Protein AF-A0A061N4H6-F1 (afdb_monomer_lite)

Radius of gyration: 23.15 Å; chains: 1; bounding box: 58×47×75 Å

pLDDT: mean 89.15, std 10.95, range [43.66, 98.38]

Sequence (278 aa):
MPIVLVSLIALGLMHLKYWRAIVAPIVVTLVTYIVITGPVFSALDVNPAQSIESLSIPHQQIGYILNDENGTLTDQQAAELDYYMPVDAWKEAYHPFLSDHIKFHPELDRDRLADDIPGYIGTWAGIVGNNFGLAVEGYLYQTSIVWQIHEPNRAYTAAFASQVMDNPHGLEMSPLSERVHHGLMDYLTFTDEQLLELIWRPALFILLILLATSAGVIKNGVRFLLISTPVILNWG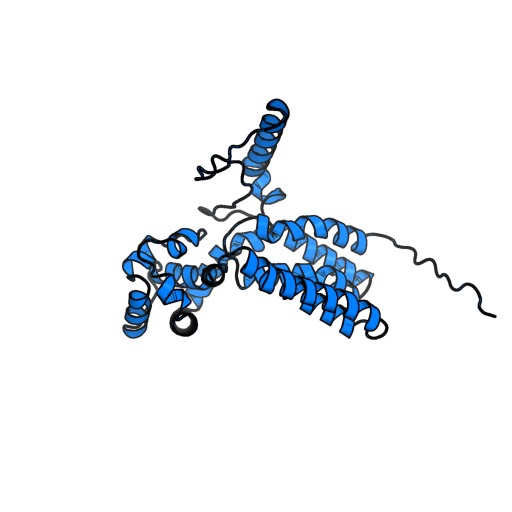TMLAAIPAQDFRYMLPNVFILFVIALLAFGKFKLENKHEDLH

Foldseek 3Di:
DVLLVVLLVVVCVVCVVCVVVSVVVVVVVVVVCCCCVPPVCVVVVPDDDQPCLQCLLLLQLLLQLLQDPPRDDDPVLQVLVVVQAHSVLSPVQHDLFFSCSVSVPPRGPSVVCSVPVVSSVVSSVVSCVVVVVSSVVSLCSHLCLQAPLDDDPRHDAAQDDLFDPDDPVPDGDDDPDPVVSVVVVVVSVCCVVPVCSPRRRNNVLVVLLVVLLVLQCVVVNPCLVSLCSSLVVLSVSCSNGVSGNYSVSNVVSNVSSVVSNCNSPPDDDPPPPPPDPD

Secondary structure (DSSP, 8-state):
-HHHHHHHHHHHHHTGGGHHHHHHHHHHHHHHHHHIIIIIHHHTTPPPPPGGGGGHHHHHHHHHHHHSTT----HHHHHHHHTTS-HHHHHHT--TT-THHHHT-TT--HHHHHHTHHHHHHHHHHHHHHTHHHHHHHHHHHHGGGT-SSPPTT---B---------TT------S-HHHHHHHHHHHHHHHHHHIIIII-HHHHHHHHHHHHHHHHHHH-GGGHHHHHHHHHHHHHHHHH--SSBGGGTHHHHHHHHHHHHHHH-------------

Structure (mmCIF, N/CA/C/O backbone):
data_AF-A0A061N4H6-F1
#
_entry.id   AF-A0A061N4H6-F1
#
loop_
_atom_site.group_PDB
_atom_site.id
_atom_site.type_symbol
_atom_site.label_atom_id
_atom_site.label_alt_id
_atom_site.label_comp_id
_atom_site.label_asym_id
_atom_site.label_entity_id
_atom_site.label_seq_id
_atom_site.pdbx_PDB_ins_code
_atom_site.Cartn_x
_atom_site.Cartn_y
_atom_site.Cartn_z
_atom_site.occupancy
_atom_site.B_iso_or_equiv
_atom_site.auth_seq_id
_atom_site.auth_comp_id
_atom_site.auth_asym_id
_atom_site.auth_atom_id
_atom_site.pdbx_PDB_model_num
ATOM 1 N N . MET A 1 1 ? -4.799 -14.217 4.963 1.00 58.66 1 MET A N 1
ATOM 2 C CA . MET A 1 1 ? -4.339 -15.390 5.750 1.00 58.66 1 MET A CA 1
ATOM 3 C C . MET A 1 1 ? -3.157 -15.085 6.676 1.00 58.66 1 MET A C 1
ATOM 5 O O . MET A 1 1 ? -3.309 -15.344 7.866 1.00 58.66 1 MET A O 1
ATOM 9 N N . PRO A 1 2 ? -2.032 -14.494 6.220 1.00 71.75 2 PRO A N 1
ATOM 10 C CA . PRO A 1 2 ? -0.839 -14.324 7.065 1.00 71.75 2 PRO A CA 1
ATOM 11 C C . PRO A 1 2 ? -1.090 -13.513 8.346 1.00 71.75 2 PRO A C 1
ATOM 13 O O . PRO A 1 2 ? -0.703 -13.934 9.431 1.00 71.75 2 PRO A O 1
ATOM 16 N N . ILE A 1 3 ? -1.832 -12.406 8.244 1.00 78.56 3 ILE A N 1
ATOM 17 C CA . ILE A 1 3 ? -2.122 -11.502 9.371 1.00 78.56 3 ILE A CA 1
ATOM 18 C C . ILE A 1 3 ? -2.874 -12.216 10.501 1.00 78.56 3 ILE A C 1
ATOM 20 O O . ILE A 1 3 ? -2.524 -12.060 11.669 1.00 78.56 3 ILE A O 1
ATOM 24 N N . VAL A 1 4 ? -3.891 -13.014 10.163 1.00 75.38 4 VAL A N 1
ATOM 25 C CA . VAL A 1 4 ? -4.705 -13.753 11.141 1.00 75.38 4 VAL A CA 1
ATOM 26 C C . VAL A 1 4 ? -3.850 -14.791 11.862 1.00 75.38 4 VAL A C 1
ATOM 28 O O . VAL A 1 4 ? -3.899 -14.873 13.084 1.00 75.38 4 VAL A O 1
ATOM 31 N N . LEU A 1 5 ? -3.008 -15.527 11.132 1.00 76.19 5 LEU A N 1
ATOM 32 C CA . LEU A 1 5 ? -2.111 -16.520 11.724 1.00 76.19 5 LEU A CA 1
ATOM 33 C C . LEU A 1 5 ? -1.083 -15.881 12.656 1.00 76.19 5 LEU A C 1
ATOM 35 O O . LEU A 1 5 ? -0.959 -16.316 13.796 1.00 76.19 5 LEU A O 1
ATOM 39 N N . VAL A 1 6 ? -0.398 -14.820 12.218 1.00 80.75 6 VAL A N 1
ATOM 40 C CA . VAL A 1 6 ? 0.587 -14.111 13.052 1.00 80.75 6 VAL A CA 1
ATOM 41 C C . VAL A 1 6 ? -0.082 -13.513 14.290 1.00 80.75 6 VAL A C 1
ATOM 43 O O . VAL A 1 6 ? 0.449 -13.633 15.392 1.00 80.75 6 VAL A O 1
ATOM 46 N N . SER A 1 7 ? -1.279 -12.941 14.139 1.00 79.12 7 SER A N 1
ATOM 47 C CA . SER A 1 7 ? -2.040 -12.376 15.259 1.00 79.12 7 SER A CA 1
ATOM 48 C C . SER A 1 7 ? -2.455 -13.454 16.267 1.00 79.12 7 SER A C 1
ATOM 50 O O . SER A 1 7 ? -2.320 -13.259 17.474 1.00 79.12 7 SER A O 1
ATOM 52 N N . LEU A 1 8 ? -2.908 -14.619 15.795 1.00 76.75 8 LEU A N 1
ATOM 53 C CA . LEU A 1 8 ? -3.276 -15.750 16.652 1.00 76.75 8 LEU A CA 1
ATOM 54 C C . LEU A 1 8 ? -2.051 -16.398 17.319 1.00 76.75 8 LEU A C 1
ATOM 56 O O . LEU A 1 8 ? -2.136 -16.798 18.479 1.00 76.75 8 LEU A O 1
ATOM 60 N N . ILE A 1 9 ? -0.899 -16.441 16.643 1.00 78.69 9 ILE A N 1
ATOM 61 C CA . ILE A 1 9 ? 0.376 -16.872 17.235 1.00 78.69 9 ILE A CA 1
ATOM 62 C C . ILE A 1 9 ? 0.811 -15.895 18.332 1.00 78.69 9 ILE A C 1
ATOM 64 O O . ILE A 1 9 ? 1.132 -16.334 19.434 1.00 78.69 9 ILE A O 1
ATOM 68 N N . ALA A 1 10 ? 0.768 -14.584 18.079 1.00 79.31 10 ALA A N 1
ATOM 69 C CA . ALA A 1 10 ? 1.096 -13.565 19.077 1.00 79.31 10 ALA A CA 1
ATOM 70 C C . ALA A 1 10 ? 0.191 -13.677 20.317 1.00 79.31 10 ALA A C 1
ATOM 72 O O . ALA A 1 10 ? 0.682 -13.680 21.449 1.00 79.31 10 ALA A O 1
ATOM 73 N N . LEU A 1 11 ? -1.119 -13.869 20.110 1.00 79.31 11 LEU A N 1
ATOM 74 C CA . LEU A 1 11 ? -2.073 -14.160 21.183 1.00 79.31 11 LEU A CA 1
ATOM 75 C C . LEU A 1 11 ? -1.701 -15.443 21.940 1.00 79.31 11 LEU A C 1
ATOM 77 O O . LEU A 1 11 ? -1.683 -15.439 23.169 1.00 79.31 11 LEU A O 1
ATOM 81 N N . GLY A 1 12 ? -1.359 -16.521 21.231 1.00 74.69 12 GLY A N 1
ATOM 82 C CA . GLY A 1 12 ? -0.946 -17.795 21.821 1.00 74.69 12 GLY A CA 1
ATOM 83 C C . GLY A 1 12 ? 0.307 -17.680 22.689 1.00 74.69 12 GLY A C 1
ATOM 84 O O . GLY A 1 12 ? 0.311 -18.173 23.815 1.00 74.69 12 GLY A O 1
ATOM 85 N N . LEU A 1 13 ? 1.336 -16.977 22.208 1.00 78.00 13 LEU A N 1
ATOM 86 C CA . LEU A 1 13 ? 2.591 -16.751 22.932 1.00 78.00 13 LEU A CA 1
ATOM 87 C C . LEU A 1 13 ? 2.388 -15.896 24.191 1.00 78.00 13 LEU A C 1
ATOM 89 O O . LEU A 1 13 ? 2.965 -16.190 25.236 1.00 78.00 13 LEU A O 1
ATOM 93 N N . MET A 1 14 ? 1.547 -14.860 24.124 1.00 75.56 14 MET A N 1
ATOM 94 C CA . MET A 1 14 ? 1.287 -13.978 25.269 1.00 75.56 14 MET A CA 1
ATOM 95 C C . MET A 1 14 ? 0.280 -14.563 26.270 1.00 75.56 14 MET A C 1
ATOM 97 O O . MET A 1 14 ? 0.273 -14.176 27.442 1.00 75.56 14 MET A O 1
ATOM 101 N N . HIS A 1 15 ? -0.546 -15.517 25.833 1.00 77.31 15 HIS A N 1
ATOM 102 C CA . HIS A 1 15 ? -1.598 -16.147 26.623 1.00 77.31 15 HIS A CA 1
ATOM 103 C C . HIS A 1 15 ? -1.571 -17.680 26.518 1.00 77.31 15 HIS A C 1
ATOM 105 O O . HIS A 1 15 ? -2.604 -18.318 26.308 1.00 77.31 15 HIS A O 1
ATOM 111 N N . LEU A 1 16 ? -0.402 -18.284 26.770 1.00 71.50 16 LEU A N 1
ATOM 112 C CA . LEU A 1 16 ? -0.180 -19.739 26.705 1.00 71.50 16 LEU A CA 1
ATOM 113 C C . LEU A 1 16 ? -1.197 -20.560 27.512 1.00 71.50 16 LEU A C 1
ATOM 115 O O . LEU A 1 16 ? -1.490 -21.691 27.152 1.00 71.50 16 LEU A O 1
ATOM 119 N N . LYS A 1 17 ? -1.805 -19.994 28.564 1.00 77.44 17 LYS A N 1
ATOM 120 C CA . LYS A 1 17 ? -2.881 -20.638 29.340 1.00 77.44 17 LYS A CA 1
ATOM 121 C C . LYS A 1 17 ? -4.130 -20.966 28.501 1.00 77.44 17 LYS A C 1
ATOM 123 O O . LYS A 1 17 ? -4.817 -21.939 28.798 1.00 77.44 17 LYS A O 1
ATOM 128 N N . TYR A 1 18 ? -4.419 -20.187 27.460 1.00 76.00 18 TYR A N 1
ATOM 129 C CA . TYR A 1 18 ? -5.613 -20.319 26.618 1.00 76.00 18 TYR A CA 1
ATOM 130 C C . TYR A 1 18 ? -5.318 -20.956 25.253 1.00 76.00 18 TYR A C 1
ATOM 132 O O . TYR A 1 18 ? -6.154 -20.895 24.355 1.00 76.00 18 TYR A O 1
ATOM 140 N N . TRP A 1 19 ? -4.161 -21.609 25.087 1.00 73.44 19 TRP A N 1
ATOM 141 C CA . TRP A 1 19 ? -3.716 -22.157 23.799 1.00 73.44 19 TRP A CA 1
ATOM 142 C C . TRP A 1 19 ? -4.758 -23.062 23.122 1.00 73.44 19 TRP A C 1
ATOM 144 O O . TRP A 1 19 ? -4.956 -22.965 21.917 1.00 73.44 19 TRP A O 1
ATOM 154 N N . ARG A 1 20 ? -5.506 -23.875 23.883 1.00 71.75 20 ARG A N 1
ATOM 155 C CA . ARG A 1 20 ? -6.571 -24.740 23.336 1.00 71.75 20 ARG A CA 1
ATOM 156 C C . ARG A 1 20 ? -7.727 -23.946 22.721 1.00 71.75 20 ARG A C 1
ATOM 158 O O . ARG A 1 20 ? -8.259 -24.348 21.692 1.00 71.75 20 ARG A O 1
ATOM 165 N N . ALA A 1 21 ? -8.085 -22.815 23.329 1.00 77.25 21 ALA A N 1
ATOM 166 C CA . ALA A 1 21 ? -9.127 -21.921 22.826 1.00 77.25 21 ALA A CA 1
ATOM 167 C C . ALA A 1 21 ? -8.661 -21.095 21.613 1.00 77.25 21 ALA A C 1
ATOM 169 O O . ALA A 1 21 ? -9.493 -20.635 20.841 1.00 77.25 21 ALA A O 1
ATOM 170 N N . ILE A 1 22 ? -7.345 -20.936 21.427 1.00 77.19 22 ILE A N 1
ATOM 171 C CA . ILE A 1 22 ? -6.736 -20.216 20.296 1.00 77.19 22 ILE A CA 1
ATOM 172 C C . ILE A 1 22 ? -6.488 -21.158 19.108 1.00 77.19 22 ILE A C 1
ATOM 174 O O . ILE A 1 22 ? -6.671 -20.768 17.959 1.00 77.19 22 ILE A O 1
ATOM 178 N N . VAL A 1 23 ? -6.122 -22.418 19.358 1.00 80.88 23 VAL A N 1
ATOM 179 C CA . VAL A 1 23 ? -5.861 -23.402 18.295 1.00 80.88 23 VAL A CA 1
ATOM 180 C C . VAL A 1 23 ? -7.120 -23.714 17.491 1.00 80.88 23 VAL A C 1
ATOM 182 O O . VAL A 1 23 ? -7.042 -23.792 16.270 1.00 80.88 23 VAL A O 1
ATOM 185 N N . ALA A 1 24 ? -8.282 -23.845 18.135 1.00 83.62 24 ALA A N 1
ATOM 186 C CA . ALA A 1 24 ? -9.532 -24.131 17.432 1.00 83.62 24 ALA A CA 1
ATOM 187 C C . ALA A 1 24 ? -9.859 -23.108 16.317 1.00 83.62 24 ALA A C 1
ATOM 189 O O . ALA A 1 24 ? -10.009 -23.535 15.173 1.00 83.62 24 ALA A O 1
ATOM 190 N N . PRO A 1 25 ? -9.904 -21.781 16.564 1.00 82.12 25 PRO A N 1
ATOM 191 C CA . PRO A 1 25 ? -10.150 -20.807 15.502 1.00 82.12 25 PRO A CA 1
ATOM 192 C C . PRO A 1 25 ? -9.026 -20.748 14.457 1.00 82.12 25 PRO A C 1
ATOM 194 O O . PRO A 1 25 ? -9.332 -20.536 13.284 1.00 82.12 25 PRO A O 1
ATOM 197 N N . ILE A 1 26 ? -7.755 -20.991 14.826 1.00 81.50 26 ILE A N 1
ATOM 198 C CA . ILE A 1 26 ? -6.661 -21.135 13.843 1.00 81.50 26 ILE A CA 1
ATOM 199 C C . ILE A 1 26 ? -6.982 -22.280 12.880 1.00 81.50 26 ILE A C 1
ATOM 201 O O . ILE A 1 26 ? -6.992 -22.083 11.668 1.00 81.50 26 ILE A O 1
ATOM 205 N N . VAL A 1 27 ? -7.257 -23.470 13.422 1.00 85.88 27 VAL A N 1
ATOM 206 C CA . VAL A 1 27 ? -7.516 -24.678 12.632 1.00 85.88 27 VAL A CA 1
ATOM 207 C C . VAL A 1 27 ? -8.752 -24.490 11.766 1.00 85.88 27 VAL A C 1
ATOM 209 O O . VAL A 1 27 ? -8.690 -24.772 10.576 1.00 85.88 27 VAL A O 1
ATOM 212 N N . VAL A 1 28 ? -9.844 -23.954 12.317 1.00 88.12 28 VAL A N 1
ATOM 213 C CA . VAL A 1 28 ? -11.064 -23.680 11.546 1.00 88.12 28 VAL A CA 1
ATOM 214 C C . VAL A 1 28 ? -10.771 -22.721 10.393 1.00 88.12 28 VAL A C 1
ATOM 216 O O . VAL A 1 28 ? -11.170 -23.002 9.266 1.00 88.12 28 VAL A O 1
ATOM 219 N N . THR A 1 29 ? -10.024 -21.641 10.634 1.00 85.00 29 THR A N 1
ATOM 220 C CA . THR A 1 29 ? -9.659 -20.671 9.587 1.00 85.00 29 THR A CA 1
ATOM 221 C C . THR A 1 29 ? -8.797 -21.315 8.500 1.00 85.00 29 THR A C 1
ATOM 223 O O . THR A 1 29 ? -9.075 -21.141 7.317 1.00 85.00 29 THR A O 1
ATOM 226 N N . LEU A 1 30 ? -7.782 -22.093 8.889 1.00 88.19 30 LEU A N 1
ATOM 227 C CA . LEU A 1 30 ? -6.894 -22.798 7.962 1.00 88.19 30 LEU A CA 1
ATOM 228 C C . LEU A 1 30 ? -7.643 -23.835 7.123 1.00 88.19 30 LEU A C 1
ATOM 230 O O . LEU A 1 30 ? -7.487 -23.860 5.907 1.00 88.19 30 LEU A O 1
ATOM 234 N N . VAL A 1 31 ? -8.464 -24.671 7.760 1.00 92.25 31 VAL A N 1
ATOM 235 C CA . VAL A 1 31 ? -9.260 -25.696 7.073 1.00 92.25 31 VAL A CA 1
ATOM 236 C C . VAL A 1 31 ? -10.247 -25.035 6.121 1.00 92.25 31 VAL A C 1
ATOM 238 O O . VAL A 1 31 ? -10.330 -25.439 4.969 1.00 92.25 31 VAL A O 1
ATOM 241 N N . THR A 1 32 ? -10.940 -23.985 6.566 1.00 91.75 32 THR A N 1
ATOM 242 C CA . THR A 1 32 ? -11.872 -23.226 5.720 1.00 91.75 32 THR A CA 1
ATOM 243 C C . THR A 1 32 ? -11.155 -22.647 4.509 1.00 91.75 32 THR A C 1
ATOM 245 O O . THR A 1 32 ? -11.634 -22.804 3.392 1.00 91.75 32 THR A O 1
ATOM 248 N N . TYR A 1 33 ? -9.980 -22.044 4.706 1.00 89.25 33 TYR A N 1
ATOM 249 C CA . TYR A 1 33 ? -9.162 -21.545 3.608 1.00 89.25 33 TYR A CA 1
ATOM 250 C C . TYR A 1 33 ? -8.798 -22.662 2.627 1.00 89.25 33 TYR A C 1
ATOM 252 O O . TYR A 1 33 ? -9.127 -22.544 1.456 1.00 89.25 33 TYR A O 1
ATOM 260 N N . ILE A 1 34 ? -8.206 -23.765 3.099 1.00 91.19 34 ILE A N 1
ATOM 261 C CA . ILE A 1 34 ? -7.765 -24.878 2.241 1.00 91.19 34 ILE A CA 1
ATOM 262 C C . ILE A 1 34 ? -8.94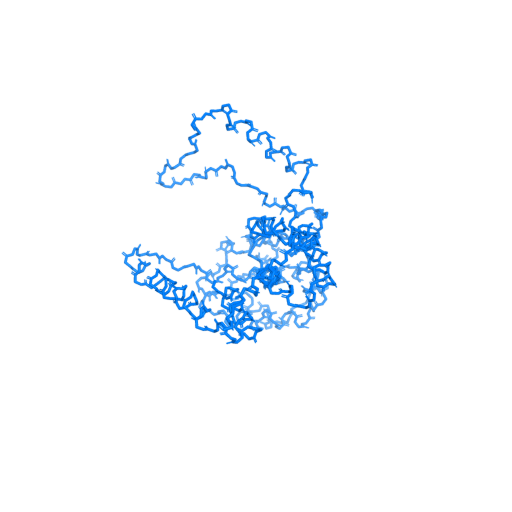1 -25.490 1.473 1.00 91.19 34 ILE A C 1
ATOM 264 O O . ILE A 1 34 ? -8.806 -25.788 0.290 1.00 91.19 34 ILE A O 1
ATOM 268 N N . VAL A 1 35 ? -10.094 -25.669 2.123 1.00 95.06 35 VAL A N 1
ATOM 269 C CA . VAL A 1 35 ? -11.300 -26.223 1.493 1.00 95.06 35 VAL A CA 1
ATOM 270 C C . VAL A 1 35 ? -11.865 -25.262 0.447 1.00 95.06 35 VAL A C 1
ATOM 272 O O . VAL A 1 35 ? -12.223 -25.694 -0.645 1.00 95.06 35 VAL A O 1
ATOM 275 N N . ILE A 1 36 ? -11.927 -23.962 0.741 1.00 92.06 36 ILE A N 1
ATOM 276 C CA . ILE A 1 36 ? -12.444 -22.977 -0.215 1.00 92.06 36 ILE A CA 1
ATOM 277 C C . ILE A 1 36 ? -11.482 -22.823 -1.399 1.00 92.06 36 ILE A C 1
ATOM 279 O O . ILE A 1 36 ? -11.891 -22.983 -2.544 1.00 92.06 36 ILE A O 1
ATOM 283 N N . THR A 1 37 ? -10.199 -22.557 -1.148 1.00 87.12 37 THR A N 1
ATOM 284 C CA . THR A 1 37 ? -9.234 -22.272 -2.221 1.00 87.12 37 THR A CA 1
ATOM 285 C C . THR A 1 37 ? -8.770 -23.511 -2.976 1.00 87.12 37 THR A C 1
ATOM 287 O O . THR A 1 37 ? -8.218 -23.379 -4.060 1.00 87.12 37 THR A O 1
ATOM 290 N N . GLY A 1 38 ? -8.937 -24.702 -2.399 1.00 89.06 38 GLY A N 1
ATOM 291 C CA . GLY A 1 38 ? -8.656 -25.972 -3.057 1.00 89.06 38 GLY A CA 1
ATOM 292 C C . GLY A 1 38 ? -9.905 -26.511 -3.756 1.00 89.06 38 GLY A C 1
ATOM 293 O O . GLY A 1 38 ? -10.248 -26.041 -4.838 1.00 89.06 38 GLY A O 1
ATOM 294 N N . PRO A 1 39 ? -10.611 -27.488 -3.158 1.00 93.81 39 PRO A N 1
ATOM 295 C CA . PRO A 1 39 ? -11.661 -28.228 -3.845 1.00 93.81 39 PRO A CA 1
ATOM 296 C C . PRO A 1 39 ? -12.820 -27.358 -4.335 1.00 93.81 39 PRO A C 1
ATOM 298 O O . PRO A 1 39 ? -13.337 -27.632 -5.412 1.00 93.81 39 PRO A O 1
ATOM 301 N N . VAL A 1 40 ? -13.236 -26.322 -3.595 1.00 94.50 40 VAL A N 1
ATOM 302 C CA . VAL A 1 40 ? -14.361 -25.475 -4.033 1.00 94.50 40 VAL A CA 1
ATOM 303 C C . VAL A 1 40 ? -13.976 -24.643 -5.255 1.00 94.50 40 VAL A C 1
ATOM 305 O O . VAL A 1 40 ? -14.709 -24.650 -6.237 1.00 94.50 40 VAL A O 1
ATOM 308 N N . PHE A 1 41 ? -12.828 -23.964 -5.235 1.00 92.75 41 PHE A N 1
ATOM 309 C CA . PHE A 1 41 ? -12.361 -23.177 -6.381 1.00 92.75 41 PHE A CA 1
ATOM 310 C C . PHE A 1 41 ? -12.052 -24.050 -7.599 1.00 92.75 41 PHE A C 1
ATOM 312 O O . PHE A 1 41 ? -12.437 -23.682 -8.704 1.00 92.75 41 PHE A O 1
ATOM 319 N N . SER A 1 42 ? -11.446 -25.226 -7.404 1.00 90.69 42 SER A N 1
ATOM 320 C CA . SER A 1 42 ? -11.235 -26.187 -8.493 1.00 90.69 42 SER A CA 1
ATOM 321 C C . SER A 1 42 ? -12.548 -26.710 -9.076 1.00 90.69 42 SER A C 1
ATOM 323 O O . SER A 1 42 ? -12.643 -26.876 -10.282 1.00 90.69 42 SER A O 1
ATOM 325 N N . ALA A 1 43 ? -13.573 -26.951 -8.253 1.00 94.12 43 ALA A N 1
ATOM 326 C CA . ALA A 1 43 ? -14.884 -27.388 -8.739 1.00 94.12 43 ALA A CA 1
ATOM 327 C C . ALA A 1 43 ? -15.655 -26.292 -9.497 1.00 94.12 43 ALA A C 1
ATOM 329 O O . ALA A 1 43 ? -16.612 -26.602 -10.202 1.00 94.12 43 ALA A O 1
ATOM 330 N N . LEU A 1 44 ? -15.270 -25.026 -9.319 1.00 93.75 44 LEU A N 1
ATOM 331 C CA . LEU A 1 44 ? -15.874 -23.858 -9.960 1.00 93.75 4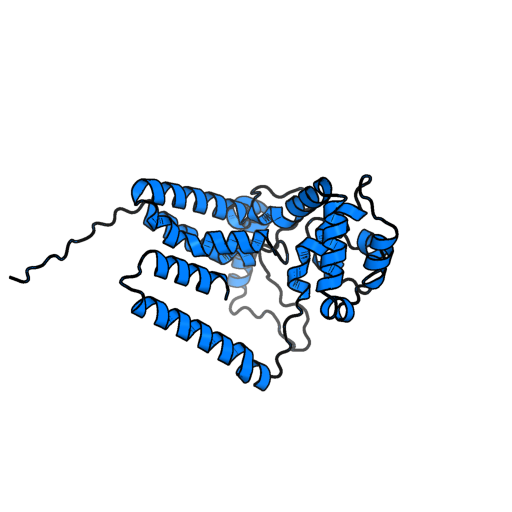4 LEU A CA 1
ATOM 332 C C . LEU A 1 44 ? -15.004 -23.280 -11.089 1.00 93.75 44 LEU A C 1
ATOM 334 O O . LEU A 1 44 ? -15.319 -22.198 -11.578 1.00 93.75 44 LEU A O 1
ATOM 338 N N . ASP A 1 45 ? -13.915 -23.961 -11.466 1.00 89.31 45 ASP A N 1
ATOM 339 C CA . ASP A 1 45 ? -12.945 -23.506 -12.473 1.00 89.31 45 ASP A CA 1
ATOM 340 C C . ASP A 1 45 ? -12.469 -22.056 -12.243 1.00 89.31 45 ASP A C 1
ATOM 342 O O . ASP A 1 45 ? -12.323 -21.251 -13.165 1.00 89.31 45 ASP A O 1
ATOM 346 N N . VAL A 1 46 ? -12.238 -21.695 -10.975 1.00 83.62 46 VAL A N 1
ATOM 347 C CA . VAL A 1 46 ? -11.765 -20.355 -10.608 1.00 83.62 46 VAL A CA 1
ATOM 348 C C . VAL A 1 46 ? -10.297 -20.215 -10.995 1.00 83.62 46 VAL A C 1
ATOM 350 O O . VAL A 1 46 ? -9.430 -20.901 -10.452 1.00 83.62 46 VAL A O 1
ATOM 353 N N . ASN A 1 47 ? -10.009 -19.272 -11.891 1.00 73.94 47 ASN A N 1
ATOM 354 C CA . ASN A 1 47 ? -8.636 -18.939 -12.250 1.00 73.94 47 ASN A CA 1
ATOM 355 C C . ASN A 1 47 ? -7.900 -18.330 -11.043 1.00 73.94 47 ASN A C 1
ATOM 357 O O . ASN A 1 47 ? -8.433 -17.415 -10.403 1.00 73.94 47 ASN A O 1
ATOM 361 N N . PRO A 1 48 ? -6.682 -18.798 -10.718 1.00 65.94 48 PRO A N 1
ATOM 362 C CA . PRO A 1 48 ? -5.888 -18.187 -9.666 1.00 65.94 48 PRO A CA 1
ATOM 363 C C . PRO A 1 48 ? -5.591 -16.726 -10.017 1.00 65.94 48 PRO A C 1
ATOM 365 O O . PRO A 1 48 ? -5.333 -16.386 -11.172 1.00 65.94 48 PRO A O 1
ATOM 368 N N . ALA A 1 49 ? -5.621 -15.855 -9.007 1.00 62.56 49 ALA A N 1
ATOM 369 C CA . ALA A 1 49 ? -5.181 -14.476 -9.177 1.00 62.56 49 ALA A CA 1
ATOM 370 C C . ALA A 1 49 ? -3.719 -14.466 -9.648 1.00 62.56 49 ALA A C 1
ATOM 372 O O . ALA A 1 49 ? -2.884 -15.173 -9.078 1.00 62.56 49 ALA A O 1
ATOM 373 N N . GLN A 1 50 ? -3.407 -13.673 -10.676 1.00 61.72 50 GLN A N 1
ATOM 374 C CA . GLN A 1 50 ? -2.034 -13.545 -11.159 1.00 61.72 50 GLN A CA 1
ATOM 375 C C . GLN A 1 50 ? -1.162 -12.944 -10.046 1.00 61.72 50 GLN A C 1
ATOM 377 O O . GLN A 1 50 ? -1.438 -11.852 -9.545 1.00 61.72 50 GLN A O 1
ATOM 382 N N . SER A 1 51 ? -0.085 -13.644 -9.673 1.00 65.69 51 SER A N 1
ATOM 383 C CA . SER A 1 51 ? 0.889 -13.230 -8.644 1.00 65.69 51 SER A CA 1
ATOM 384 C C . SER A 1 51 ? 1.510 -11.846 -8.896 1.00 65.69 51 SER A C 1
ATOM 386 O O . SER A 1 51 ? 2.058 -11.230 -7.980 1.00 65.69 51 SER A O 1
ATOM 388 N N . ILE A 1 52 ? 1.369 -11.337 -10.122 1.00 70.19 52 ILE A N 1
ATOM 389 C CA . ILE A 1 52 ? 1.824 -10.031 -10.609 1.00 70.19 52 ILE A CA 1
ATOM 390 C C . ILE A 1 52 ? 1.218 -8.871 -9.804 1.00 70.19 52 ILE A C 1
ATOM 392 O O . ILE A 1 52 ? 1.867 -7.842 -9.636 1.00 70.19 52 ILE A O 1
ATOM 396 N N . GLU A 1 53 ? 0.028 -9.042 -9.217 1.00 76.19 53 GLU A N 1
ATOM 397 C CA . GLU A 1 53 ? -0.593 -8.030 -8.345 1.00 76.19 53 GLU A CA 1
ATOM 398 C C . GLU A 1 53 ? 0.289 -7.632 -7.146 1.00 76.19 53 GLU A C 1
ATOM 400 O O . GLU A 1 53 ? 0.220 -6.505 -6.661 1.00 76.19 53 GLU A O 1
ATOM 405 N N . SER A 1 54 ? 1.160 -8.535 -6.684 1.00 79.25 54 SER A N 1
ATOM 406 C CA . SER A 1 54 ? 2.102 -8.265 -5.589 1.00 79.25 54 SER A CA 1
ATOM 407 C C . SER A 1 54 ? 3.375 -7.523 -6.019 1.00 79.25 54 SER A C 1
ATOM 409 O O . SER A 1 54 ? 4.134 -7.061 -5.169 1.00 79.25 54 SER A O 1
ATOM 411 N N . LEU A 1 55 ? 3.603 -7.370 -7.327 1.00 90.81 55 LEU A N 1
ATOM 412 C CA . LEU A 1 55 ? 4.822 -6.787 -7.895 1.00 90.81 55 LEU A CA 1
ATOM 413 C C . LEU A 1 55 ? 4.720 -5.270 -8.123 1.00 90.81 55 LEU A C 1
ATOM 415 O O . LEU A 1 55 ? 5.630 -4.676 -8.696 1.00 90.81 55 LEU A O 1
ATOM 419 N N . SER A 1 56 ? 3.651 -4.613 -7.661 1.00 92.19 56 SER A N 1
ATOM 420 C CA . SER A 1 56 ? 3.442 -3.168 -7.843 1.00 92.19 56 SER A CA 1
ATOM 421 C C . SER A 1 56 ? 4.601 -2.303 -7.346 1.00 92.19 56 SER A C 1
ATOM 423 O O . SER A 1 56 ? 4.959 -1.343 -8.020 1.00 92.19 56 SER A O 1
ATOM 425 N N . ILE A 1 57 ? 5.213 -2.634 -6.202 1.00 94.81 57 ILE A N 1
ATOM 426 C CA . ILE A 1 57 ? 6.371 -1.879 -5.696 1.00 94.81 57 ILE A CA 1
ATOM 427 C C . ILE A 1 57 ? 7.586 -2.041 -6.624 1.00 94.81 57 ILE A C 1
ATOM 429 O O . ILE A 1 57 ? 8.113 -1.013 -7.052 1.00 94.81 57 ILE A O 1
ATOM 433 N N . PRO A 1 58 ? 8.000 -3.269 -7.001 1.00 95.94 58 PRO A N 1
ATOM 434 C CA . PRO A 1 58 ? 9.034 -3.458 -8.012 1.00 95.94 58 PRO A CA 1
ATOM 435 C C . PRO A 1 58 ? 8.806 -2.684 -9.309 1.00 95.94 58 PRO A C 1
ATOM 437 O O . PRO A 1 58 ? 9.692 -1.939 -9.730 1.00 95.94 58 PRO A O 1
ATOM 440 N N . HIS A 1 59 ? 7.605 -2.794 -9.889 1.00 95.56 59 HIS A N 1
ATOM 441 C CA . HIS A 1 59 ? 7.239 -2.074 -11.110 1.00 95.56 59 HIS A CA 1
ATOM 442 C C . HIS A 1 59 ? 7.448 -0.562 -10.960 1.00 95.56 59 HIS A C 1
ATOM 444 O O . HIS A 1 59 ? 8.072 0.076 -11.805 1.00 95.56 59 HIS A O 1
ATOM 450 N N . GLN A 1 60 ? 6.964 0.006 -9.854 1.00 95.69 60 GLN A N 1
ATOM 451 C CA . GLN A 1 60 ? 7.010 1.447 -9.625 1.00 95.69 60 GLN A CA 1
ATOM 452 C C . GLN A 1 60 ? 8.410 1.970 -9.329 1.00 95.69 60 GLN A C 1
ATOM 454 O O . GLN A 1 60 ? 8.755 3.068 -9.757 1.00 95.69 60 GLN A O 1
ATOM 459 N N . GLN A 1 61 ? 9.236 1.196 -8.626 1.00 97.38 61 GLN A N 1
ATOM 460 C CA . GLN A 1 61 ? 10.625 1.581 -8.387 1.00 97.38 61 GLN A CA 1
ATOM 461 C C . GLN A 1 61 ? 11.437 1.566 -9.681 1.00 97.38 61 GLN A C 1
ATOM 463 O O . GLN A 1 61 ? 12.178 2.513 -9.924 1.00 97.38 61 GLN A O 1
ATOM 468 N N . ILE A 1 62 ? 11.264 0.545 -10.529 1.00 97.75 62 ILE A N 1
ATOM 469 C CA . ILE A 1 62 ? 11.897 0.502 -11.856 1.00 97.75 62 ILE A CA 1
ATOM 470 C C . ILE A 1 62 ? 11.442 1.699 -12.696 1.00 97.75 62 ILE A C 1
ATOM 472 O O . ILE A 1 62 ? 12.284 2.423 -13.219 1.00 97.75 62 ILE A O 1
ATOM 476 N N . GLY A 1 63 ? 10.131 1.951 -12.770 1.00 97.31 63 GLY A N 1
ATOM 477 C CA . GLY A 1 63 ? 9.584 3.076 -13.528 1.00 97.31 63 GLY A CA 1
ATOM 478 C C . GLY A 1 63 ? 10.092 4.440 -13.046 1.00 97.31 63 GLY A C 1
ATOM 479 O O . GLY A 1 63 ? 10.460 5.269 -13.879 1.00 97.31 63 GLY A O 1
ATOM 480 N N . TYR A 1 64 ? 10.193 4.652 -11.726 1.00 97.69 64 TYR A N 1
ATOM 481 C CA . TYR A 1 64 ? 10.752 5.885 -11.157 1.00 97.69 64 TYR A CA 1
ATOM 482 C C . TYR A 1 64 ? 12.226 6.051 -11.522 1.00 97.69 64 TYR A C 1
ATOM 484 O O . TYR A 1 64 ? 12.614 7.096 -12.030 1.00 97.69 64 TYR A O 1
ATOM 492 N N . ILE A 1 65 ? 13.037 5.007 -11.321 1.00 98.38 65 ILE A N 1
ATOM 493 C CA . ILE A 1 65 ? 14.474 5.036 -11.627 1.00 98.38 65 ILE A CA 1
ATOM 494 C C . ILE A 1 65 ? 14.699 5.333 -13.111 1.00 98.38 65 ILE A C 1
ATOM 496 O O . ILE A 1 65 ? 15.535 6.158 -13.446 1.00 98.38 65 ILE A O 1
ATOM 500 N N . LEU A 1 66 ? 13.941 4.704 -14.006 1.00 97.81 66 LEU A N 1
ATOM 501 C CA . LEU A 1 66 ? 14.078 4.902 -15.449 1.00 97.81 66 LEU A CA 1
ATOM 502 C C . LEU A 1 66 ? 13.688 6.308 -15.937 1.00 97.81 66 LEU A C 1
ATOM 504 O O . LEU A 1 66 ? 14.104 6.695 -17.032 1.00 97.81 66 LEU A O 1
ATOM 508 N N . ASN A 1 67 ? 12.882 7.035 -15.160 1.00 97.31 67 ASN A N 1
ATOM 509 C CA . ASN A 1 67 ? 12.426 8.392 -15.467 1.00 97.31 67 ASN A CA 1
ATOM 510 C C . ASN A 1 67 ? 13.201 9.487 -14.715 1.00 97.31 67 ASN A C 1
ATOM 512 O O . ASN A 1 67 ? 12.976 10.667 -14.982 1.00 97.31 67 ASN A O 1
ATOM 516 N N . ASP A 1 68 ? 14.098 9.126 -13.796 1.00 97.44 68 ASP A N 1
ATOM 517 C CA . ASP A 1 68 ? 14.971 10.081 -13.113 1.00 97.44 68 ASP A CA 1
ATOM 518 C C . ASP A 1 68 ? 16.280 10.274 -13.889 1.00 97.44 68 ASP A C 1
ATOM 520 O O . ASP A 1 68 ? 16.890 9.315 -14.362 1.00 97.44 68 ASP A O 1
ATOM 524 N N . GLU A 1 69 ? 16.755 11.517 -13.985 1.00 94.69 69 GLU A N 1
ATOM 525 C CA . GLU A 1 69 ? 17.999 11.854 -14.692 1.00 94.69 69 GLU A CA 1
ATOM 526 C C . GLU A 1 69 ? 19.242 11.180 -14.084 1.00 94.69 69 GLU A C 1
ATOM 528 O O . GLU A 1 69 ? 20.235 10.967 -14.781 1.00 94.69 69 GLU A O 1
ATOM 533 N N . ASN A 1 70 ? 19.198 10.835 -12.793 1.00 96.12 70 ASN A N 1
ATOM 534 C CA . ASN A 1 70 ? 20.282 10.159 -12.082 1.00 96.12 70 ASN A CA 1
ATOM 535 C C . ASN A 1 70 ? 20.117 8.633 -12.063 1.00 96.12 70 ASN A C 1
ATOM 537 O O . ASN A 1 70 ? 20.959 7.934 -11.494 1.00 96.12 70 ASN A O 1
ATOM 541 N N . GLY A 1 71 ? 19.036 8.112 -12.645 1.00 95.81 71 GLY A N 1
ATOM 542 C CA . GLY A 1 71 ? 18.781 6.686 -12.733 1.00 95.81 71 GLY A CA 1
ATOM 543 C C . GLY A 1 71 ? 19.738 6.001 -13.696 1.00 95.81 71 GLY A C 1
ATOM 544 O O . GLY A 1 71 ? 19.922 6.426 -14.836 1.00 95.81 71 GLY A O 1
ATOM 545 N N . THR A 1 72 ? 20.355 4.910 -13.247 1.00 95.31 72 THR A N 1
ATOM 546 C CA . THR A 1 72 ? 21.318 4.159 -14.058 1.00 95.31 72 THR A CA 1
ATOM 547 C C . THR A 1 72 ? 20.979 2.678 -14.108 1.00 95.31 72 THR A C 1
ATOM 549 O O . THR A 1 72 ? 20.586 2.074 -13.109 1.00 95.31 72 THR A O 1
ATOM 552 N N . LEU A 1 73 ? 21.168 2.082 -15.283 1.00 96.75 73 LEU A N 1
ATOM 553 C CA . LEU A 1 73 ? 21.112 0.640 -15.496 1.00 96.75 73 LEU A CA 1
ATOM 554 C C . LEU A 1 73 ? 22.446 0.163 -16.058 1.00 96.75 73 LEU A C 1
ATOM 556 O O . LEU A 1 73 ? 23.064 0.850 -16.871 1.00 96.75 73 LEU A O 1
ATOM 560 N N . THR A 1 74 ? 22.879 -1.027 -15.648 1.00 97.19 74 THR A N 1
ATOM 561 C CA . THR A 1 74 ? 23.929 -1.740 -16.382 1.00 97.19 74 THR A CA 1
ATOM 562 C C . THR A 1 74 ? 23.357 -2.326 -17.672 1.00 97.19 74 THR A C 1
ATOM 564 O O . THR A 1 74 ? 22.159 -2.600 -17.754 1.00 97.19 74 THR A O 1
ATOM 567 N N . ASP A 1 75 ? 24.212 -2.600 -18.660 1.00 97.00 75 ASP A N 1
ATOM 568 C CA . ASP A 1 75 ? 23.787 -3.240 -19.916 1.00 97.00 75 ASP A CA 1
ATOM 569 C C . ASP A 1 75 ? 23.068 -4.577 -19.669 1.00 97.00 75 ASP A C 1
ATOM 571 O O . ASP A 1 75 ? 22.093 -4.907 -20.341 1.00 97.00 75 ASP A O 1
ATOM 575 N N . GLN A 1 76 ? 23.517 -5.328 -18.657 1.00 97.00 76 GLN A N 1
ATOM 576 C CA . GLN A 1 76 ? 22.869 -6.567 -18.237 1.00 97.00 76 GLN A CA 1
ATOM 577 C C . GLN A 1 76 ? 21.461 -6.310 -17.679 1.00 97.00 76 GLN A C 1
ATOM 579 O O . GLN A 1 76 ? 20.525 -6.995 -18.073 1.00 97.00 76 GLN A O 1
ATOM 584 N N . GLN A 1 77 ? 21.296 -5.317 -16.799 1.00 97.56 77 GLN A N 1
ATOM 585 C CA . GLN A 1 77 ? 19.992 -4.978 -16.217 1.00 97.56 77 GLN A CA 1
ATOM 586 C C . GLN A 1 77 ? 19.002 -4.492 -17.278 1.00 97.56 77 GLN A C 1
ATOM 588 O O . GLN A 1 77 ? 17.829 -4.848 -17.224 1.00 97.56 77 GLN A O 1
ATOM 593 N N . ALA A 1 78 ? 19.471 -3.706 -18.249 1.00 97.12 78 ALA A N 1
ATOM 594 C CA . ALA A 1 78 ? 18.645 -3.263 -19.367 1.00 97.12 78 ALA A CA 1
ATOM 595 C C . ALA A 1 78 ? 18.166 -4.454 -20.213 1.00 97.12 78 ALA A C 1
ATOM 597 O O . ALA A 1 78 ? 16.972 -4.569 -20.468 1.00 97.12 78 ALA A O 1
ATOM 598 N N . ALA A 1 79 ? 19.066 -5.382 -20.559 1.00 97.31 79 ALA A N 1
ATOM 599 C CA . ALA A 1 79 ? 18.712 -6.587 -21.310 1.00 97.31 79 ALA A CA 1
ATOM 600 C C . ALA A 1 79 ? 17.753 -7.516 -20.539 1.00 97.31 79 ALA A C 1
ATOM 602 O O . ALA A 1 79 ? 16.852 -8.108 -21.130 1.00 97.31 79 ALA A O 1
ATOM 603 N N . GLU A 1 80 ? 17.932 -7.641 -19.221 1.00 96.75 80 GLU A N 1
ATOM 604 C CA . GLU A 1 80 ? 17.038 -8.412 -18.351 1.00 96.75 80 GLU A CA 1
ATOM 605 C C . GLU A 1 80 ? 15.648 -7.767 -18.219 1.00 96.75 80 GLU A C 1
ATOM 607 O O . GLU A 1 80 ? 14.657 -8.486 -18.151 1.00 96.75 80 GLU A O 1
ATOM 612 N N . LEU A 1 81 ? 15.539 -6.432 -18.220 1.00 96.62 81 LEU A N 1
ATOM 613 C CA . LEU A 1 81 ? 14.240 -5.747 -18.242 1.00 96.62 81 LEU A CA 1
ATOM 614 C C . LEU A 1 81 ? 13.547 -5.853 -19.603 1.00 96.62 81 LEU A C 1
ATOM 616 O O . LEU A 1 81 ? 12.358 -6.178 -19.642 1.00 96.62 81 LEU A O 1
ATOM 620 N N . ASP A 1 82 ? 14.292 -5.643 -20.693 1.00 97.06 82 ASP A N 1
ATOM 621 C CA . ASP A 1 82 ? 13.808 -5.770 -22.077 1.00 97.06 82 ASP A CA 1
ATOM 622 C C . ASP A 1 82 ? 13.215 -7.157 -22.358 1.00 97.06 82 ASP A C 1
ATOM 624 O O . ASP A 1 82 ? 12.333 -7.308 -23.205 1.00 97.06 82 ASP A O 1
ATOM 628 N N . TYR A 1 83 ? 13.667 -8.182 -21.629 1.00 96.44 83 TYR A N 1
ATOM 629 C CA . TYR A 1 83 ? 13.108 -9.528 -21.705 1.00 96.44 83 TYR A CA 1
ATOM 630 C C . TYR A 1 83 ? 11.622 -9.589 -21.312 1.00 96.44 83 TYR A C 1
ATOM 632 O O . TYR A 1 83 ? 10.893 -10.412 -21.870 1.00 96.44 83 TYR A O 1
ATOM 640 N N . TYR A 1 84 ? 11.159 -8.742 -20.388 1.00 96.19 84 TYR A N 1
ATOM 641 C CA . TYR A 1 84 ? 9.764 -8.711 -19.928 1.00 96.19 84 TYR A CA 1
ATOM 642 C C . TYR A 1 84 ? 8.921 -7.666 -20.655 1.00 96.19 84 TYR A C 1
ATOM 644 O O . TYR A 1 84 ? 7.760 -7.923 -20.971 1.00 96.19 84 TYR A O 1
ATOM 652 N N . MET A 1 85 ? 9.498 -6.487 -20.883 1.00 97.44 85 MET A N 1
ATOM 653 C CA . MET A 1 85 ? 8.887 -5.370 -21.599 1.00 97.44 85 MET A CA 1
ATOM 654 C C . MET A 1 85 ? 10.003 -4.412 -22.040 1.00 97.44 85 MET A C 1
ATOM 656 O O . MET A 1 85 ? 10.920 -4.191 -21.246 1.00 97.44 85 MET A O 1
ATOM 660 N N . PRO A 1 86 ? 9.949 -3.814 -23.244 1.00 97.75 86 PRO A N 1
ATOM 661 C CA . PRO A 1 86 ? 10.979 -2.877 -23.689 1.00 97.75 86 PRO A CA 1
ATOM 662 C C . PRO A 1 86 ? 11.198 -1.724 -22.700 1.00 97.75 86 PRO A C 1
ATOM 664 O O . PRO A 1 86 ? 10.236 -1.144 -22.195 1.00 97.75 86 PRO A O 1
ATOM 667 N N . VAL A 1 87 ? 12.452 -1.354 -22.431 1.00 96.88 87 VAL A N 1
ATOM 668 C CA . VAL A 1 87 ? 12.835 -0.299 -21.471 1.00 96.88 87 VAL A CA 1
ATOM 669 C C . VAL A 1 87 ? 12.137 1.031 -21.764 1.00 96.88 87 VAL A C 1
ATOM 671 O O . VAL A 1 87 ? 11.744 1.737 -20.834 1.00 96.88 87 VAL A O 1
ATOM 674 N N . ASP A 1 88 ? 11.932 1.374 -23.034 1.00 96.81 88 ASP A N 1
ATOM 675 C CA . ASP A 1 88 ? 11.207 2.594 -23.400 1.00 96.81 88 ASP A CA 1
ATOM 676 C C . ASP A 1 88 ? 9.711 2.511 -23.049 1.00 96.81 88 ASP A C 1
ATOM 678 O O . ASP A 1 88 ? 9.149 3.492 -22.561 1.00 96.81 88 ASP A O 1
ATOM 682 N N . ALA A 1 89 ? 9.092 1.331 -23.163 1.00 97.50 89 ALA A N 1
ATOM 683 C CA . ALA A 1 89 ? 7.717 1.105 -22.718 1.00 97.50 89 ALA A CA 1
ATOM 684 C C . ALA A 1 89 ? 7.589 1.177 -21.184 1.00 97.50 89 ALA A C 1
ATOM 686 O O . ALA A 1 89 ? 6.598 1.696 -20.676 1.00 97.50 89 ALA A O 1
ATOM 687 N N . TRP A 1 90 ? 8.608 0.755 -20.419 1.00 97.00 90 TRP A N 1
ATOM 688 C CA . TRP A 1 90 ? 8.635 0.977 -18.962 1.00 97.00 90 TRP A CA 1
ATOM 689 C C . TRP A 1 90 ? 8.631 2.459 -18.598 1.00 97.00 90 TRP A C 1
ATOM 691 O O . TRP A 1 90 ? 7.963 2.855 -17.640 1.00 97.00 90 TRP A O 1
ATOM 701 N N . LYS A 1 91 ? 9.383 3.273 -19.347 1.00 96.25 91 LYS A N 1
ATOM 702 C CA . LYS A 1 91 ? 9.439 4.721 -19.132 1.00 96.25 91 LYS A CA 1
ATOM 703 C C . LYS A 1 91 ? 8.100 5.370 -19.438 1.00 96.25 91 LYS A C 1
ATOM 705 O O . LYS A 1 91 ? 7.605 6.127 -18.609 1.00 96.25 91 LYS A O 1
ATOM 710 N N . GLU A 1 92 ? 7.522 5.044 -20.593 1.00 96.94 92 GLU A N 1
ATOM 711 C CA . GLU A 1 92 ? 6.239 5.584 -21.051 1.00 96.94 92 GLU A CA 1
ATOM 712 C C . GLU A 1 92 ? 5.087 5.210 -20.114 1.00 96.94 92 GLU A C 1
ATOM 714 O O . GLU A 1 92 ? 4.254 6.052 -19.780 1.00 96.94 92 GLU A O 1
ATOM 719 N N . ALA A 1 93 ? 5.060 3.963 -19.645 1.00 96.31 93 ALA A N 1
ATOM 720 C CA . ALA A 1 93 ? 4.011 3.464 -18.770 1.00 96.31 93 ALA A CA 1
ATOM 721 C C . ALA A 1 93 ? 4.099 4.001 -17.330 1.00 96.31 93 ALA A C 1
ATOM 723 O O . ALA A 1 93 ? 3.200 3.748 -16.527 1.00 96.31 93 ALA A O 1
ATOM 724 N N . TYR A 1 94 ? 5.167 4.705 -16.949 1.00 96.06 94 TYR A N 1
ATOM 725 C CA . TYR A 1 94 ? 5.357 5.108 -15.562 1.00 96.06 94 TYR A CA 1
ATOM 726 C C . TYR A 1 94 ? 4.385 6.212 -15.121 1.00 96.06 94 TYR A C 1
ATOM 728 O O . TYR A 1 94 ? 4.311 7.292 -15.707 1.00 96.06 94 TYR A O 1
ATOM 736 N N . HIS A 1 95 ? 3.702 5.970 -13.998 1.00 94.00 95 HIS A N 1
ATOM 737 C CA . HIS A 1 95 ? 2.944 6.983 -13.272 1.00 94.00 95 HIS A CA 1
ATOM 738 C C . HIS A 1 95 ? 3.198 6.850 -11.758 1.00 94.00 95 HIS A C 1
ATOM 740 O O . HIS A 1 95 ? 2.919 5.783 -11.201 1.00 94.00 95 HIS A O 1
ATOM 746 N N . PRO A 1 96 ? 3.626 7.912 -11.037 1.00 91.81 96 PRO A N 1
ATOM 747 C CA . PRO A 1 96 ? 4.109 7.795 -9.651 1.00 91.81 96 PRO A CA 1
ATOM 748 C C . PRO A 1 96 ? 3.127 7.220 -8.626 1.00 91.81 96 PRO A C 1
ATOM 750 O O . PRO A 1 96 ? 3.539 6.751 -7.567 1.00 91.81 96 PRO A O 1
ATOM 753 N N . PHE A 1 97 ? 1.832 7.265 -8.935 1.00 90.62 97 PHE A N 1
ATOM 754 C CA . PHE A 1 97 ? 0.757 6.858 -8.027 1.00 90.62 97 PHE A CA 1
ATOM 755 C C . PHE A 1 97 ? -0.147 5.755 -8.598 1.00 90.62 97 PHE A C 1
ATOM 757 O O . PHE A 1 97 ? -1.045 5.285 -7.904 1.00 90.62 97 PHE A O 1
ATOM 764 N N . LEU A 1 98 ? 0.075 5.335 -9.852 1.00 89.94 98 LEU A N 1
ATOM 765 C CA . LEU A 1 98 ? -0.778 4.373 -10.560 1.00 89.94 98 LEU A CA 1
ATOM 766 C C . LEU A 1 98 ? 0.077 3.268 -11.191 1.00 89.94 98 LEU A C 1
ATOM 768 O O . LEU A 1 98 ? 0.596 3.415 -12.293 1.00 89.94 98 LEU A O 1
ATOM 772 N N . SER A 1 99 ? 0.198 2.142 -10.491 1.00 88.94 99 SER A N 1
ATOM 773 C CA . SER A 1 99 ? 0.971 0.970 -10.937 1.00 88.94 99 SER A CA 1
ATOM 774 C C . SER A 1 99 ? 0.324 0.244 -12.117 1.00 88.94 99 SER A C 1
ATOM 776 O O . SER A 1 99 ? 0.998 -0.480 -12.851 1.00 88.94 99 SER A O 1
ATOM 778 N N . ASP A 1 100 ? -0.980 0.437 -12.308 1.00 89.31 100 ASP A N 1
ATOM 779 C CA . ASP A 1 100 ? -1.782 -0.258 -13.311 1.00 89.31 100 ASP A CA 1
ATOM 780 C C . ASP A 1 100 ? -1.329 0.030 -14.749 1.00 89.31 100 ASP A C 1
ATOM 782 O O . ASP A 1 100 ? -1.425 -0.856 -15.595 1.00 89.31 100 ASP A O 1
ATOM 786 N N . HIS A 1 101 ? -0.752 1.208 -15.014 1.00 92.38 101 HIS A N 1
ATOM 787 C CA . HIS A 1 101 ? -0.214 1.548 -16.335 1.00 92.38 101 HIS A CA 1
ATOM 788 C C . HIS A 1 101 ? 0.908 0.600 -16.768 1.00 92.38 101 HIS A C 1
ATOM 790 O O . HIS A 1 101 ? 0.949 0.199 -17.925 1.00 92.38 101 HIS A O 1
ATOM 796 N N . ILE A 1 102 ? 1.773 0.196 -15.833 1.00 94.00 102 ILE A N 1
ATOM 797 C CA . ILE A 1 102 ? 2.826 -0.792 -16.086 1.00 94.00 102 ILE A CA 1
ATOM 798 C C . ILE A 1 102 ? 2.228 -2.201 -16.090 1.00 94.00 102 ILE A C 1
ATOM 800 O O . ILE A 1 102 ? 2.436 -2.963 -17.029 1.00 94.00 102 ILE A O 1
ATOM 804 N N . LYS A 1 103 ? 1.449 -2.555 -15.059 1.00 91.00 103 LYS A N 1
ATOM 805 C CA . LYS A 1 103 ? 0.930 -3.925 -14.875 1.00 91.00 103 LYS A CA 1
ATOM 806 C C . LYS A 1 103 ? 0.055 -4.413 -16.026 1.00 91.00 103 LYS A C 1
ATOM 808 O O . LYS A 1 103 ? 0.020 -5.610 -16.309 1.00 91.00 103 LYS A O 1
ATOM 813 N N . PHE A 1 104 ? -0.703 -3.505 -16.631 1.00 90.75 104 PHE A N 1
ATOM 814 C CA . PHE A 1 104 ? -1.618 -3.805 -17.726 1.00 90.75 104 PHE A CA 1
ATOM 815 C C . PHE A 1 104 ? -1.116 -3.259 -19.064 1.00 90.75 104 PHE A C 1
ATOM 817 O O . PHE A 1 104 ? -1.893 -3.197 -20.019 1.00 90.75 104 PHE A O 1
ATOM 824 N N . HIS A 1 105 ? 0.169 -2.893 -19.151 1.00 94.81 105 HIS A N 1
ATOM 825 C CA . HIS A 1 105 ? 0.762 -2.455 -20.404 1.00 94.81 105 HIS A CA 1
ATOM 826 C C . HIS A 1 105 ? 0.692 -3.585 -21.450 1.00 94.81 105 HIS A C 1
ATOM 828 O O . HIS A 1 105 ? 1.032 -4.727 -21.126 1.00 94.81 105 HIS A O 1
ATOM 834 N N . PRO A 1 106 ? 0.283 -3.313 -22.705 1.00 93.81 106 PRO A N 1
ATOM 835 C CA . PRO A 1 106 ? 0.157 -4.348 -23.736 1.00 93.81 106 PRO A CA 1
ATOM 836 C C . PRO A 1 106 ? 1.461 -5.085 -24.056 1.00 93.81 106 PRO A C 1
ATOM 838 O O . PRO A 1 106 ? 1.422 -6.241 -24.467 1.00 93.81 106 PRO A O 1
ATOM 841 N N . GLU A 1 107 ? 2.602 -4.417 -23.877 1.00 95.88 107 GLU A N 1
ATOM 842 C CA . GLU A 1 107 ? 3.933 -4.980 -24.143 1.00 95.88 107 GLU A CA 1
ATOM 843 C C . GLU A 1 107 ? 4.534 -5.730 -22.948 1.00 95.88 107 GLU A C 1
ATOM 845 O O . GLU A 1 107 ? 5.600 -6.324 -23.088 1.00 95.88 107 GLU A O 1
ATOM 850 N N . LEU A 1 108 ? 3.869 -5.725 -21.786 1.00 94.75 108 LEU A N 1
ATOM 851 C CA . LEU A 1 108 ? 4.298 -6.533 -20.652 1.00 94.75 108 LEU A CA 1
ATOM 852 C C . LEU A 1 108 ? 3.901 -7.992 -20.878 1.00 94.75 108 LEU A C 1
ATOM 854 O O . LEU A 1 108 ? 2.720 -8.350 -20.813 1.00 94.75 108 LEU A O 1
ATOM 858 N N . ASP A 1 109 ? 4.898 -8.853 -21.088 1.00 94.12 109 ASP A N 1
ATOM 859 C CA . ASP A 1 109 ? 4.696 -10.300 -21.153 1.00 94.12 109 ASP A CA 1
ATOM 860 C C . ASP A 1 109 ? 4.418 -10.846 -19.741 1.00 94.12 109 ASP A C 1
ATOM 862 O O . ASP A 1 109 ? 5.310 -11.252 -18.992 1.00 94.12 109 ASP A O 1
ATOM 866 N N . ARG A 1 110 ? 3.140 -10.787 -19.353 1.00 90.25 110 ARG A N 1
ATOM 867 C CA . ARG A 1 110 ? 2.649 -11.196 -18.031 1.00 90.25 110 ARG A CA 1
ATOM 868 C C . ARG A 1 110 ? 2.843 -12.685 -17.767 1.00 90.25 110 ARG A C 1
ATOM 870 O O . ARG A 1 110 ? 3.127 -13.047 -16.629 1.00 90.25 110 ARG A O 1
ATOM 877 N N . ASP A 1 111 ? 2.715 -13.528 -18.787 1.00 89.62 111 ASP A N 1
ATOM 878 C CA . ASP A 1 111 ? 2.894 -14.974 -18.630 1.00 89.62 111 ASP A CA 1
ATOM 879 C C . ASP A 1 111 ? 4.366 -15.281 -18.337 1.00 89.62 111 ASP A C 1
ATOM 881 O O . ASP A 1 111 ? 4.684 -15.941 -17.348 1.00 89.62 111 ASP A O 1
ATOM 885 N N . ARG A 1 112 ? 5.280 -14.673 -19.101 1.00 91.12 112 ARG A N 1
ATOM 886 C CA . ARG A 1 112 ? 6.724 -14.761 -18.850 1.00 91.12 112 ARG A CA 1
ATOM 887 C C . ARG A 1 112 ? 7.120 -14.224 -17.479 1.00 91.12 112 ARG A C 1
ATOM 889 O O . ARG A 1 112 ? 7.912 -14.852 -16.784 1.00 91.12 112 ARG A O 1
ATOM 896 N N . LEU A 1 113 ? 6.567 -13.081 -17.074 1.00 92.25 113 LEU A N 1
ATOM 897 C CA . LEU A 1 113 ? 6.819 -12.509 -15.751 1.00 92.25 113 LEU A CA 1
ATOM 898 C C . LEU A 1 113 ? 6.317 -13.426 -14.626 1.00 92.25 113 LEU A C 1
ATOM 900 O O . LEU A 1 113 ? 6.975 -13.552 -13.596 1.00 92.25 113 LEU A O 1
ATOM 904 N N . ALA A 1 114 ? 5.154 -14.057 -14.805 1.00 89.62 114 ALA A N 1
ATOM 905 C CA . ALA A 1 114 ? 4.596 -14.991 -13.832 1.00 89.62 114 ALA A CA 1
ATOM 906 C C . ALA A 1 114 ? 5.428 -16.280 -13.716 1.00 89.62 114 ALA A C 1
ATOM 908 O O . ALA A 1 114 ? 5.569 -16.807 -12.609 1.00 89.62 114 ALA A O 1
ATOM 909 N N . ASP A 1 115 ? 6.005 -16.743 -14.827 1.00 90.38 115 ASP A N 1
ATOM 910 C CA . ASP A 1 115 ? 6.861 -17.930 -14.878 1.00 90.38 115 ASP A CA 1
ATOM 911 C C . ASP A 1 115 ? 8.279 -17.675 -14.323 1.00 90.38 115 ASP A C 1
ATOM 913 O O . ASP A 1 115 ? 8.878 -18.590 -13.752 1.00 90.38 115 ASP A O 1
ATOM 917 N N . ASP A 1 116 ? 8.801 -16.442 -14.418 1.00 93.12 116 ASP A N 1
ATOM 918 C CA . ASP A 1 116 ? 10.145 -16.051 -13.945 1.00 93.12 116 ASP A CA 1
ATOM 919 C C . ASP A 1 116 ? 10.143 -14.933 -12.879 1.00 93.12 116 ASP A C 1
ATOM 921 O O . ASP A 1 116 ? 10.955 -14.004 -12.883 1.00 93.12 116 ASP A O 1
ATOM 925 N N . ILE A 1 117 ? 9.243 -15.026 -11.894 1.00 92.31 117 ILE A N 1
ATOM 926 C CA . ILE A 1 117 ? 9.234 -14.096 -10.748 1.00 92.31 117 ILE A CA 1
ATOM 927 C C . ILE A 1 117 ? 10.608 -14.016 -10.048 1.00 92.31 117 ILE A C 1
ATOM 929 O O . ILE A 1 117 ? 11.036 -12.903 -9.727 1.00 92.31 117 ILE A O 1
ATOM 933 N N . PRO A 1 118 ? 11.326 -15.129 -9.773 1.00 94.31 118 PRO A N 1
ATOM 934 C CA . PRO A 1 118 ? 12.629 -15.056 -9.116 1.00 94.31 118 PRO A CA 1
ATOM 935 C C . PRO A 1 118 ? 13.677 -14.291 -9.931 1.00 94.31 118 PRO A C 1
ATOM 937 O O . PRO A 1 118 ? 14.423 -13.509 -9.339 1.00 94.31 118 PRO A O 1
ATOM 940 N N . GLY A 1 119 ? 13.725 -14.488 -11.255 1.00 96.00 119 GLY A N 1
ATOM 941 C CA . GLY A 1 119 ? 14.617 -13.754 -12.149 1.00 96.00 119 GLY A CA 1
ATOM 942 C C . GLY A 1 119 ? 14.307 -12.263 -12.139 1.00 96.00 119 GLY A C 1
ATOM 943 O O . GLY A 1 119 ? 15.186 -11.457 -11.835 1.00 96.00 119 GLY A O 1
ATOM 944 N N . TYR A 1 120 ? 13.037 -11.899 -12.334 1.00 96.31 120 TYR A N 1
ATOM 945 C CA . TYR A 1 120 ? 12.585 -10.507 -12.289 1.00 96.31 120 TYR A CA 1
ATOM 946 C C . TYR A 1 120 ? 12.923 -9.810 -10.963 1.00 96.31 120 TYR A C 1
ATOM 948 O O . TYR A 1 120 ? 13.446 -8.695 -10.952 1.00 96.31 120 TYR A O 1
ATOM 956 N N . ILE A 1 121 ? 12.676 -10.472 -9.828 1.00 96.44 121 ILE A N 1
ATOM 957 C CA . ILE A 1 121 ? 13.023 -9.937 -8.504 1.00 96.44 121 ILE A CA 1
ATOM 958 C C . ILE A 1 121 ? 14.541 -9.794 -8.341 1.00 96.44 121 ILE A C 1
ATOM 960 O O . ILE A 1 121 ? 14.992 -8.833 -7.718 1.00 96.44 121 ILE A O 1
ATOM 964 N N . GLY A 1 122 ? 15.337 -10.703 -8.909 1.00 97.56 122 GLY A N 1
ATOM 965 C CA . GLY A 1 122 ? 16.795 -10.584 -8.949 1.00 97.56 122 GLY A CA 1
ATOM 966 C C . GLY A 1 122 ? 17.254 -9.329 -9.694 1.00 97.56 122 GLY A C 1
ATOM 967 O O . GLY A 1 122 ? 18.034 -8.542 -9.148 1.00 97.56 122 GLY A O 1
ATOM 968 N N . THR A 1 123 ? 16.713 -9.099 -10.892 1.00 97.56 123 THR A N 1
ATOM 969 C CA . THR A 1 123 ? 16.974 -7.898 -11.698 1.00 97.56 123 THR A CA 1
ATOM 970 C C . THR A 1 123 ? 16.547 -6.633 -10.956 1.00 97.56 123 THR A C 1
ATOM 972 O O . THR A 1 123 ? 17.357 -5.723 -10.774 1.00 97.56 123 THR A O 1
ATOM 975 N N . TRP A 1 124 ? 15.316 -6.595 -10.434 1.00 97.81 124 TRP A N 1
ATOM 976 C CA . TRP A 1 124 ? 14.806 -5.485 -9.622 1.00 97.81 124 TRP A CA 1
ATOM 977 C C . TRP A 1 124 ? 15.717 -5.178 -8.427 1.00 97.81 124 TRP A C 1
ATOM 979 O O . TRP A 1 124 ? 16.087 -4.023 -8.217 1.00 97.81 124 TRP A O 1
ATOM 989 N N . ALA A 1 125 ? 16.130 -6.195 -7.665 1.00 97.94 125 ALA A N 1
ATOM 990 C CA . ALA A 1 125 ? 16.992 -6.011 -6.502 1.00 97.94 125 ALA A CA 1
ATOM 991 C C . ALA A 1 125 ? 18.365 -5.438 -6.889 1.00 97.94 125 ALA A C 1
ATOM 993 O O . ALA A 1 125 ? 18.887 -4.571 -6.188 1.00 97.94 125 ALA A O 1
ATOM 994 N N . GLY A 1 126 ? 18.933 -5.874 -8.018 1.00 98.06 126 GLY A N 1
ATOM 995 C CA . GLY A 1 126 ? 20.163 -5.300 -8.563 1.00 98.06 126 GLY A CA 1
ATOM 996 C C . GLY A 1 126 ? 19.999 -3.829 -8.957 1.00 98.06 126 GLY A C 1
ATOM 997 O O . GLY A 1 126 ? 20.859 -3.005 -8.645 1.00 98.06 126 GLY A O 1
ATOM 998 N N . ILE A 1 127 ? 18.886 -3.484 -9.610 1.00 98.31 127 ILE A N 1
ATOM 999 C CA . ILE A 1 127 ? 18.575 -2.108 -10.024 1.00 98.31 127 ILE A CA 1
ATOM 1000 C C . ILE A 1 127 ? 18.404 -1.204 -8.800 1.00 98.31 127 ILE A C 1
ATOM 1002 O O . ILE A 1 127 ? 19.014 -0.136 -8.729 1.00 98.31 127 ILE A O 1
ATOM 1006 N N . VAL A 1 128 ? 17.632 -1.650 -7.805 1.00 98.06 128 VAL A N 1
ATOM 1007 C CA . VAL A 1 128 ? 17.452 -0.941 -6.531 1.00 98.06 128 VAL A CA 1
ATOM 1008 C C . VAL A 1 128 ? 18.776 -0.797 -5.788 1.00 98.06 128 VAL A C 1
ATOM 1010 O O . VAL A 1 128 ? 19.048 0.270 -5.248 1.00 98.06 128 VAL A O 1
ATOM 1013 N N . GLY A 1 129 ? 19.624 -1.828 -5.779 1.00 97.50 129 GLY A N 1
ATOM 1014 C CA . GLY A 1 129 ? 20.943 -1.770 -5.149 1.00 97.50 129 GLY A CA 1
ATOM 1015 C C . GLY A 1 129 ? 21.829 -0.662 -5.726 1.00 97.50 129 GLY A C 1
ATOM 1016 O O . GLY A 1 129 ? 22.485 0.052 -4.968 1.00 97.50 129 GLY A O 1
ATOM 1017 N N . ASN A 1 130 ? 21.789 -0.467 -7.047 1.00 96.94 130 ASN A N 1
ATOM 1018 C CA . ASN A 1 130 ? 22.537 0.590 -7.736 1.00 96.94 130 ASN A CA 1
ATOM 1019 C C . ASN A 1 130 ? 21.910 1.986 -7.566 1.00 96.94 130 ASN A C 1
ATOM 1021 O O . ASN A 1 130 ? 22.615 2.987 -7.659 1.00 96.94 130 ASN A O 1
ATOM 1025 N N . ASN A 1 131 ? 20.604 2.061 -7.295 1.00 98.38 131 ASN A N 1
ATOM 1026 C CA . ASN A 1 131 ? 19.822 3.301 -7.296 1.00 98.38 131 ASN A CA 1
ATOM 1027 C C . ASN A 1 131 ? 19.013 3.481 -5.998 1.00 98.38 131 ASN A C 1
ATOM 1029 O O . ASN A 1 131 ? 17.870 3.935 -6.025 1.00 98.38 131 ASN A O 1
ATOM 1033 N N . PHE A 1 132 ? 19.578 3.109 -4.845 1.00 97.75 132 PHE A N 1
ATOM 1034 C CA . PHE A 1 132 ? 18.811 2.960 -3.601 1.00 97.75 132 PHE A CA 1
ATOM 1035 C C . PHE A 1 132 ? 18.040 4.224 -3.186 1.00 97.75 132 PHE A C 1
ATOM 1037 O O . PHE A 1 132 ? 16.888 4.126 -2.774 1.00 97.75 132 PHE A O 1
ATOM 1044 N N . GLY A 1 133 ? 18.646 5.409 -3.323 1.00 98.19 133 GLY A N 1
ATOM 1045 C CA . GLY A 1 133 ? 17.981 6.680 -3.007 1.00 98.19 133 GLY A CA 1
ATOM 1046 C C . GLY A 1 133 ? 16.724 6.903 -3.851 1.00 98.19 133 GLY A C 1
ATOM 1047 O O . GLY A 1 133 ? 15.645 7.116 -3.303 1.00 98.19 133 GLY A O 1
ATOM 1048 N N . LEU A 1 134 ? 16.845 6.732 -5.169 1.00 98.31 134 LEU A N 1
ATOM 1049 C CA . LEU A 1 134 ? 15.725 6.847 -6.105 1.00 98.31 134 LEU A CA 1
ATOM 1050 C C . LEU A 1 134 ? 14.659 5.778 -5.842 1.00 98.31 134 LEU A C 1
ATOM 1052 O O . LEU A 1 134 ? 13.466 6.063 -5.844 1.00 98.31 134 LEU A O 1
ATOM 1056 N N . ALA A 1 135 ? 15.074 4.547 -5.539 1.00 98.06 135 ALA A N 1
ATOM 1057 C CA . ALA A 1 135 ? 14.151 3.476 -5.185 1.00 98.06 135 ALA A CA 1
ATOM 1058 C C . ALA A 1 135 ? 13.320 3.817 -3.934 1.00 98.06 135 ALA A C 1
ATOM 1060 O O . ALA A 1 135 ? 12.130 3.495 -3.878 1.00 98.06 135 ALA A O 1
ATOM 1061 N N . VAL A 1 136 ? 13.925 4.465 -2.932 1.00 97.62 136 VAL A N 1
ATOM 1062 C CA . VAL A 1 136 ? 13.221 4.938 -1.731 1.00 97.62 136 VAL A CA 1
ATOM 1063 C C . VAL A 1 136 ? 12.250 6.065 -2.076 1.00 97.62 136 VAL A C 1
ATOM 1065 O O . VAL A 1 136 ? 11.115 6.038 -1.609 1.00 97.62 136 VAL A O 1
ATOM 1068 N N . GLU A 1 137 ? 12.642 7.022 -2.913 1.00 96.94 137 GLU A N 1
ATOM 1069 C CA . GLU A 1 137 ? 11.754 8.109 -3.344 1.00 96.94 137 GLU A CA 1
ATOM 1070 C C . GLU A 1 137 ? 10.532 7.587 -4.113 1.00 96.94 137 GLU A C 1
ATOM 1072 O O . GLU A 1 137 ? 9.396 7.882 -3.734 1.00 96.94 137 GLU A O 1
ATOM 1077 N N . GLY A 1 138 ? 10.739 6.724 -5.114 1.00 95.56 138 GLY A N 1
ATOM 1078 C CA . GLY A 1 138 ? 9.651 6.074 -5.851 1.00 95.56 138 GLY A CA 1
ATOM 1079 C C . GLY A 1 138 ? 8.721 5.265 -4.939 1.00 95.56 138 GLY A C 1
ATOM 1080 O O . GLY A 1 138 ? 7.497 5.321 -5.067 1.00 95.56 138 GLY A O 1
ATOM 1081 N N . TYR A 1 139 ? 9.287 4.570 -3.948 1.00 96.06 139 TYR A N 1
ATOM 1082 C CA . TYR A 1 139 ? 8.519 3.862 -2.922 1.00 96.06 139 TYR A CA 1
ATOM 1083 C C . TYR A 1 139 ? 7.661 4.808 -2.065 1.00 96.06 139 TYR A C 1
ATOM 1085 O O . TYR A 1 139 ? 6.500 4.502 -1.776 1.00 96.06 139 TYR A O 1
ATOM 1093 N N . LEU A 1 140 ? 8.205 5.959 -1.656 1.00 95.44 140 LEU A N 1
ATOM 1094 C CA . LEU A 1 140 ? 7.480 6.946 -0.854 1.00 95.44 140 LEU A CA 1
ATOM 1095 C C . LEU A 1 140 ? 6.300 7.539 -1.629 1.00 95.44 140 LEU A C 1
ATOM 1097 O O . LEU A 1 140 ? 5.224 7.684 -1.047 1.00 95.44 140 LEU A O 1
ATOM 1101 N N . TYR A 1 141 ? 6.457 7.798 -2.932 1.00 94.31 141 TYR A N 1
ATOM 1102 C CA . TYR A 1 141 ? 5.342 8.209 -3.788 1.00 94.31 141 TYR A CA 1
ATOM 1103 C C . TYR A 1 141 ? 4.256 7.135 -3.849 1.00 94.31 141 TYR A C 1
ATOM 1105 O O . TYR A 1 141 ? 3.106 7.424 -3.500 1.00 94.31 141 TYR A O 1
ATOM 1113 N N . GLN A 1 142 ? 4.628 5.894 -4.180 1.00 93.19 142 GLN A N 1
ATOM 1114 C CA . GLN A 1 142 ? 3.696 4.774 -4.344 1.00 93.19 142 GLN A CA 1
ATOM 1115 C C . GLN A 1 142 ? 2.941 4.425 -3.053 1.00 93.19 142 GLN A C 1
ATOM 1117 O O . GLN A 1 142 ? 1.779 4.022 -3.107 1.00 93.19 142 GLN A O 1
ATOM 1122 N N . THR A 1 143 ? 3.557 4.597 -1.883 1.00 94.62 143 THR A N 1
ATOM 1123 C CA . THR A 1 143 ? 2.944 4.265 -0.584 1.00 94.62 143 THR A CA 1
ATOM 1124 C C . THR A 1 143 ? 2.303 5.459 0.128 1.00 94.62 143 THR A C 1
ATOM 1126 O O . THR A 1 143 ? 1.755 5.290 1.218 1.00 94.62 143 THR A O 1
ATOM 1129 N N . SER A 1 144 ? 2.328 6.658 -0.462 1.00 95.19 144 SER A N 1
ATOM 1130 C CA . SER A 1 144 ? 1.920 7.905 0.208 1.00 95.19 144 SER A CA 1
ATOM 1131 C C . SER A 1 144 ? 0.516 7.857 0.824 1.00 95.19 144 SER A C 1
ATOM 1133 O O . SER A 1 144 ? 0.331 8.340 1.940 1.00 95.19 144 SER A O 1
ATOM 1135 N N . ILE A 1 145 ? -0.449 7.181 0.192 1.00 94.50 145 ILE A N 1
ATOM 1136 C CA . ILE A 1 145 ? -1.819 7.016 0.712 1.00 94.50 145 ILE A CA 1
ATOM 1137 C C . ILE A 1 145 ? -1.887 6.423 2.139 1.00 94.50 145 ILE A C 1
ATOM 1139 O O . ILE A 1 145 ? -2.811 6.734 2.896 1.00 94.50 145 ILE A O 1
ATOM 1143 N N . VAL A 1 146 ? -0.915 5.593 2.551 1.00 94.06 146 VAL A N 1
ATOM 1144 C CA . VAL A 1 146 ? -0.936 4.915 3.863 1.00 94.06 146 VAL A CA 1
ATOM 1145 C C . VAL A 1 146 ? -0.139 5.618 4.964 1.00 94.06 146 VAL A C 1
ATOM 1147 O O . VAL A 1 146 ? -0.179 5.159 6.107 1.00 94.06 146 VAL A O 1
ATOM 1150 N N . TRP A 1 147 ? 0.578 6.706 4.666 1.00 94.31 147 TRP A N 1
ATOM 1151 C CA . TRP A 1 147 ? 1.381 7.429 5.667 1.00 94.31 147 TRP A CA 1
ATOM 1152 C C . TRP A 1 147 ? 1.339 8.963 5.551 1.00 94.31 147 TRP A C 1
ATOM 1154 O O . TRP A 1 147 ? 1.599 9.644 6.542 1.00 94.31 147 TRP A O 1
ATOM 1164 N N . GLN A 1 148 ? 0.955 9.521 4.400 1.00 95.38 148 GLN A N 1
ATOM 1165 C CA . GLN A 1 148 ? 0.841 10.959 4.165 1.00 95.38 148 GLN A CA 1
ATOM 1166 C C . GLN A 1 148 ? -0.629 11.399 4.105 1.00 95.38 148 GLN A C 1
ATOM 1168 O O . GLN A 1 148 ? -1.373 11.025 3.198 1.00 95.38 148 GLN A O 1
ATOM 1173 N N . ILE A 1 149 ? -1.049 12.239 5.059 1.00 95.56 149 ILE A N 1
ATOM 1174 C CA . ILE A 1 149 ? -2.432 12.745 5.130 1.00 95.56 149 ILE A CA 1
ATOM 1175 C C . ILE A 1 149 ? -2.758 13.590 3.892 1.00 95.56 149 ILE A C 1
ATOM 1177 O O . ILE A 1 149 ? -3.704 13.264 3.181 1.00 95.56 149 ILE A O 1
ATOM 1181 N N . HIS A 1 150 ? -1.936 14.603 3.605 1.00 94.94 150 HIS A N 1
ATOM 1182 C CA . HIS A 1 150 ? -2.127 15.514 2.474 1.00 94.94 150 HIS A CA 1
ATOM 1183 C C . HIS A 1 150 ? -1.838 14.840 1.134 1.00 94.94 150 HIS A C 1
ATOM 1185 O O . HIS A 1 150 ? -0.782 14.213 0.996 1.00 94.94 150 HIS A O 1
ATOM 1191 N N . GLU A 1 151 ? -2.735 14.995 0.157 1.00 93.00 151 GLU A N 1
ATOM 1192 C CA . GLU A 1 151 ? -2.554 14.443 -1.190 1.00 93.00 151 GLU A CA 1
ATOM 1193 C C . GLU A 1 151 ? -1.348 15.036 -1.914 1.00 93.00 151 GLU A C 1
ATOM 1195 O O . GLU A 1 151 ? -1.308 16.245 -2.129 1.00 93.00 151 GLU A O 1
ATOM 1200 N N . PRO A 1 152 ? -0.331 14.220 -2.282 1.00 91.62 152 PRO A N 1
ATOM 1201 C CA . PRO A 1 152 ? 0.726 14.710 -3.145 1.00 91.62 152 PRO A CA 1
ATOM 1202 C C . PRO A 1 152 ? 0.143 15.251 -4.448 1.00 91.62 152 PRO A C 1
ATOM 1204 O O . PRO A 1 152 ? -0.820 14.716 -4.993 1.00 91.62 152 PRO A O 1
ATOM 1207 N N . ASN A 1 153 ? 0.775 16.283 -4.992 1.00 86.12 153 ASN A N 1
ATOM 1208 C CA . ASN A 1 153 ? 0.383 16.811 -6.289 1.00 86.12 153 ASN A CA 1
ATOM 1209 C C . ASN A 1 153 ? 0.465 15.706 -7.362 1.00 86.12 153 ASN A C 1
ATOM 1211 O O . ASN A 1 153 ? 1.467 14.994 -7.430 1.00 86.12 153 ASN A O 1
ATOM 1215 N N . ARG A 1 154 ? -0.571 15.599 -8.206 1.00 83.06 154 ARG A N 1
ATOM 1216 C CA . ARG A 1 154 ? -0.758 14.557 -9.238 1.00 83.06 154 ARG A CA 1
ATOM 1217 C C . ARG A 1 154 ? -1.025 13.142 -8.709 1.00 83.06 154 ARG A C 1
ATOM 1219 O O . ARG A 1 154 ? -1.075 12.211 -9.511 1.00 83.06 154 ARG A O 1
ATOM 1226 N N . ALA A 1 155 ? -1.185 12.964 -7.398 1.00 85.69 155 ALA A N 1
ATOM 1227 C CA . ALA A 1 155 ? -1.665 11.700 -6.859 1.00 85.69 155 ALA A CA 1
ATOM 1228 C C . ALA A 1 155 ? -3.153 11.504 -7.136 1.00 85.69 155 ALA A C 1
ATOM 1230 O O . ALA A 1 155 ? -3.873 12.437 -7.489 1.00 85.69 155 ALA A O 1
ATOM 1231 N N . TYR A 1 156 ? -3.576 10.253 -7.011 1.00 82.81 156 TYR A N 1
ATOM 1232 C CA . TYR A 1 156 ? -4.961 9.851 -7.152 1.00 82.81 156 TYR A CA 1
ATOM 1233 C C . TYR A 1 156 ? -5.302 8.901 -6.012 1.00 82.81 156 TYR A C 1
ATOM 1235 O O . TYR A 1 156 ? -4.708 7.829 -5.887 1.00 82.81 156 TYR A O 1
ATOM 1243 N N . THR A 1 157 ? -6.263 9.300 -5.188 1.00 86.12 157 THR A N 1
ATOM 1244 C CA . THR A 1 157 ? -6.847 8.448 -4.157 1.00 86.12 157 THR A CA 1
ATOM 1245 C C . THR A 1 157 ? -8.119 7.820 -4.715 1.00 86.12 157 THR A C 1
ATOM 1247 O O . THR A 1 157 ? -9.116 8.511 -4.908 1.00 86.12 157 THR A O 1
ATOM 1250 N N . ALA A 1 158 ? -8.126 6.503 -4.941 1.00 87.06 158 ALA A N 1
ATOM 1251 C CA . ALA A 1 158 ? -9.371 5.810 -5.272 1.00 87.06 158 ALA A CA 1
ATOM 1252 C C . ALA A 1 158 ? -10.243 5.708 -4.005 1.00 87.06 158 ALA A C 1
ATOM 1254 O O . ALA A 1 158 ? -10.092 4.784 -3.202 1.00 87.06 158 ALA A O 1
ATOM 1255 N N . ALA A 1 159 ? -11.101 6.709 -3.791 1.00 88.44 159 ALA A N 1
ATOM 1256 C CA . ALA A 1 159 ? -11.944 6.840 -2.604 1.00 88.44 159 ALA A CA 1
ATOM 1257 C C . ALA A 1 159 ? -13.103 5.829 -2.601 1.00 88.44 159 ALA A C 1
ATOM 1259 O O . ALA A 1 159 ? -13.287 5.072 -1.644 1.00 88.44 159 ALA A O 1
ATOM 1260 N N . PHE A 1 160 ? -13.872 5.784 -3.691 1.00 86.56 160 PHE A N 1
ATOM 1261 C CA . PHE A 1 160 ? -15.016 4.890 -3.852 1.00 86.56 160 PHE A CA 1
ATOM 1262 C C . PHE A 1 160 ? -15.242 4.518 -5.322 1.00 86.56 160 PHE A C 1
ATOM 1264 O O . PHE A 1 160 ? -14.844 5.238 -6.233 1.00 86.56 160 PHE A O 1
ATOM 1271 N N . ALA A 1 161 ? -15.924 3.393 -5.549 1.00 81.69 161 ALA A N 1
ATOM 1272 C CA . ALA A 1 161 ? -16.395 2.983 -6.868 1.00 81.69 161 ALA A CA 1
ATOM 1273 C C . ALA A 1 161 ? -17.922 3.105 -6.919 1.00 81.69 161 ALA A C 1
ATOM 1275 O O . ALA A 1 161 ? -18.629 2.483 -6.125 1.00 81.69 161 ALA A O 1
ATOM 1276 N N . SER A 1 162 ? -18.427 3.915 -7.845 1.00 76.75 162 SER A N 1
ATOM 1277 C CA . SER A 1 162 ? -19.857 4.217 -7.990 1.00 76.75 162 SER A CA 1
ATOM 1278 C C . SER A 1 162 ? -20.453 3.760 -9.313 1.00 76.75 162 SER A C 1
ATOM 1280 O O . SER A 1 162 ? -21.627 4.008 -9.561 1.00 76.75 162 SER A O 1
ATOM 1282 N N . GLN A 1 163 ? -19.677 3.103 -10.172 1.00 78.69 163 GLN A N 1
ATOM 1283 C CA . GLN A 1 163 ? -20.135 2.689 -11.492 1.00 78.69 163 GLN A CA 1
ATOM 1284 C C . GLN A 1 163 ? -19.889 1.201 -11.698 1.00 78.69 163 GLN A C 1
ATOM 1286 O O . GLN A 1 163 ? -18.849 0.664 -11.315 1.00 78.69 163 GLN A O 1
ATOM 1291 N N . VAL A 1 164 ? -20.867 0.540 -12.312 1.00 83.94 164 VAL A N 1
ATOM 1292 C CA . VAL A 1 164 ? -20.672 -0.792 -12.878 1.00 83.94 164 VAL A CA 1
ATOM 1293 C C . VAL A 1 164 ? -20.118 -0.572 -14.277 1.00 83.94 164 VAL A C 1
ATOM 1295 O O . VAL A 1 164 ? -20.782 0.039 -15.112 1.00 83.94 164 VAL A O 1
ATOM 1298 N N . MET A 1 165 ? -18.878 -1.001 -14.503 1.00 84.31 165 MET A N 1
ATOM 1299 C CA . MET A 1 165 ? -18.272 -0.930 -15.830 1.00 84.31 165 MET A CA 1
ATOM 1300 C C . MET A 1 165 ? -19.023 -1.839 -16.802 1.00 84.31 165 MET A C 1
ATOM 1302 O O . MET A 1 165 ? -19.614 -2.845 -16.391 1.00 84.31 165 MET A O 1
ATOM 1306 N N . ASP A 1 166 ? -18.960 -1.500 -18.089 1.00 86.94 166 ASP A N 1
ATOM 1307 C CA . ASP A 1 166 ? -19.512 -2.351 -19.137 1.00 86.94 166 ASP A CA 1
ATOM 1308 C C . ASP A 1 166 ? -18.930 -3.766 -19.022 1.00 86.94 166 ASP A C 1
ATOM 1310 O O . ASP A 1 166 ? -17.729 -3.958 -18.806 1.00 86.94 166 ASP A O 1
ATOM 1314 N N . ASN A 1 167 ? -19.808 -4.760 -19.064 1.00 89.75 167 ASN A N 1
ATOM 1315 C CA . ASN A 1 167 ? -19.456 -6.134 -18.751 1.00 89.75 167 ASN A CA 1
ATOM 1316 C C . ASN A 1 167 ? -20.276 -7.110 -19.598 1.00 89.75 167 ASN A C 1
ATOM 1318 O O . ASN A 1 167 ? -21.452 -6.870 -19.876 1.00 89.75 167 ASN A O 1
ATOM 1322 N N . PRO A 1 168 ? -19.699 -8.273 -19.949 1.00 89.75 168 PRO A N 1
ATOM 1323 C CA . PRO A 1 168 ? -20.352 -9.255 -20.816 1.00 89.75 168 PRO A CA 1
ATOM 1324 C C . PRO A 1 168 ? -21.589 -9.908 -20.179 1.00 89.75 168 PRO A C 1
ATOM 1326 O O . PRO A 1 168 ? -22.290 -10.673 -20.839 1.00 89.75 168 PRO A O 1
ATOM 1329 N N . HIS A 1 169 ? -21.851 -9.638 -18.899 1.00 90.62 169 HIS A N 1
ATOM 1330 C CA . HIS A 1 169 ? -22.971 -10.190 -18.148 1.00 90.62 169 HIS A CA 1
ATOM 1331 C C . HIS A 1 169 ? -24.190 -9.254 -18.122 1.00 90.62 169 HIS A C 1
ATOM 1333 O O . HIS A 1 169 ? -25.217 -9.638 -17.564 1.00 90.62 169 HIS A O 1
ATOM 1339 N N . GLY A 1 170 ? -24.096 -8.055 -18.718 1.00 90.31 170 GLY A N 1
ATOM 1340 C CA . GLY A 1 170 ? -25.182 -7.070 -18.740 1.00 90.31 170 GLY A CA 1
ATOM 1341 C C . GLY A 1 170 ? -25.553 -6.551 -17.349 1.00 90.31 170 GLY A C 1
ATOM 1342 O O . GLY A 1 170 ? -26.702 -6.187 -17.112 1.00 90.31 170 GLY A O 1
ATOM 1343 N N . LEU A 1 171 ? -24.611 -6.586 -16.400 1.00 89.56 171 LEU A N 1
ATOM 1344 C CA . LEU A 1 171 ? -24.833 -6.047 -15.065 1.00 89.56 171 LEU A CA 1
ATOM 1345 C C . LEU A 1 171 ? -24.835 -4.525 -15.140 1.00 89.56 171 LEU A C 1
ATOM 1347 O O . LEU A 1 171 ? -23.874 -3.923 -15.612 1.00 89.56 171 LEU A O 1
ATOM 1351 N N . GLU A 1 172 ? -25.891 -3.914 -14.623 1.00 89.69 172 GLU A N 1
ATOM 1352 C CA . GLU A 1 172 ? -26.047 -2.466 -14.569 1.00 89.69 172 GLU A CA 1
ATOM 1353 C C . GLU A 1 172 ? -26.347 -2.025 -13.137 1.00 89.69 172 GLU A C 1
ATOM 1355 O O . GLU A 1 172 ? -26.878 -2.781 -12.315 1.00 89.69 172 GLU A O 1
ATOM 1360 N N . MET A 1 173 ? -26.011 -0.774 -12.824 1.00 86.56 173 MET A N 1
ATOM 1361 C CA . MET A 1 173 ? -26.411 -0.177 -11.559 1.00 86.56 173 MET A CA 1
ATOM 1362 C C . MET A 1 173 ? -27.915 0.108 -11.582 1.00 86.56 173 MET A C 1
ATOM 1364 O O . MET A 1 173 ? -28.373 0.988 -12.300 1.00 86.56 173 MET A O 1
ATOM 1368 N N . SER A 1 174 ? -28.677 -0.620 -10.765 1.00 89.12 174 SER A N 1
ATOM 1369 C CA . SER A 1 174 ? -30.127 -0.442 -10.629 1.00 89.12 174 SER A CA 1
ATOM 1370 C C . SER A 1 174 ? -30.484 -0.117 -9.173 1.00 89.12 174 SER A C 1
ATOM 1372 O O . SER A 1 174 ? -30.675 -1.029 -8.359 1.00 89.12 174 SER A O 1
ATOM 1374 N N . PRO A 1 175 ? -30.498 1.171 -8.777 1.00 89.81 175 PRO A N 1
ATOM 1375 C CA . PRO A 1 175 ? -30.817 1.545 -7.408 1.00 89.81 175 PRO A CA 1
ATOM 1376 C C . PRO A 1 175 ? -32.309 1.337 -7.112 1.00 89.81 175 PRO A C 1
ATOM 1378 O O . PRO A 1 175 ? -33.181 1.716 -7.885 1.00 89.81 175 PRO A O 1
ATOM 1381 N N . LEU A 1 176 ? -32.626 0.806 -5.925 1.00 91.94 176 LEU A N 1
ATOM 1382 C CA . LEU A 1 176 ? -34.020 0.652 -5.471 1.00 91.94 176 LEU A CA 1
ATOM 1383 C C . LEU A 1 176 ? -34.753 1.997 -5.309 1.00 91.94 176 LEU A C 1
ATOM 1385 O O . LEU A 1 176 ? -35.981 2.043 -5.291 1.00 91.94 176 LEU A O 1
ATOM 1389 N N . SER A 1 177 ? -34.004 3.087 -5.130 1.00 95.81 177 SER A N 1
ATOM 1390 C CA . SER A 1 177 ? -34.525 4.447 -5.020 1.00 95.81 177 SER A CA 1
ATOM 1391 C C . SER A 1 177 ? -33.516 5.442 -5.574 1.00 95.81 177 SER A C 1
ATOM 1393 O O . SER A 1 177 ? -32.458 5.651 -4.977 1.00 95.81 177 SER A O 1
ATOM 1395 N N . GLU A 1 178 ? -33.885 6.109 -6.666 1.00 94.31 178 GLU A N 1
ATOM 1396 C CA . GLU A 1 178 ? -33.058 7.143 -7.303 1.00 94.31 178 GLU A CA 1
ATOM 1397 C C . GLU A 1 178 ? -32.736 8.294 -6.352 1.00 94.31 178 GLU A C 1
ATOM 1399 O O . GLU A 1 178 ? -31.617 8.791 -6.305 1.00 94.31 178 GLU A O 1
ATOM 1404 N N . ARG A 1 179 ? -33.693 8.686 -5.505 1.00 95.94 179 ARG A N 1
ATOM 1405 C CA . ARG A 1 179 ? -33.476 9.767 -4.538 1.00 95.94 179 ARG A CA 1
ATOM 1406 C C . ARG A 1 179 ? -32.389 9.420 -3.522 1.00 95.94 179 ARG A C 1
ATOM 1408 O O . ARG A 1 179 ? -31.596 10.283 -3.158 1.00 95.94 179 ARG A O 1
ATOM 1415 N N . VAL A 1 180 ? -32.387 8.180 -3.029 1.00 94.50 180 VAL A N 1
ATOM 1416 C CA . VAL A 1 180 ? -31.369 7.717 -2.076 1.00 94.50 180 VAL A CA 1
ATOM 1417 C C . VAL A 1 180 ? -30.027 7.580 -2.783 1.00 94.50 180 VAL A C 1
ATOM 1419 O O . VAL A 1 180 ? -29.019 8.007 -2.232 1.00 94.50 180 VAL A O 1
ATOM 1422 N N . HIS A 1 181 ? -30.019 7.036 -4.001 1.00 92.50 181 HIS A N 1
ATOM 1423 C CA . HIS A 1 181 ? -28.810 6.908 -4.803 1.00 92.50 181 HIS A CA 1
ATOM 1424 C C . HIS A 1 181 ? -28.155 8.266 -5.069 1.00 92.50 181 HIS A C 1
ATOM 1426 O O . HIS A 1 181 ? -26.997 8.445 -4.704 1.00 92.50 181 HIS A O 1
ATOM 1432 N N . HIS A 1 182 ? -28.904 9.242 -5.589 1.00 93.62 182 HIS A N 1
ATOM 1433 C CA . HIS A 1 182 ? -28.399 10.598 -5.803 1.00 93.62 182 HIS A CA 1
ATOM 1434 C C . HIS A 1 182 ? -27.889 11.232 -4.509 1.00 93.62 182 HIS A C 1
ATOM 1436 O O . HIS A 1 182 ? -26.768 11.716 -4.485 1.00 93.62 182 HIS A O 1
ATOM 1442 N N . GLY A 1 183 ? -28.639 11.145 -3.404 1.00 95.88 183 GLY A N 1
ATOM 1443 C CA . GLY A 1 183 ? -28.183 11.703 -2.127 1.00 95.88 183 GLY A CA 1
ATOM 1444 C C . GLY A 1 183 ? -26.898 11.057 -1.590 1.00 95.88 183 GLY A C 1
ATOM 1445 O O . GLY A 1 183 ? -26.072 11.740 -0.989 1.00 95.88 183 GLY A O 1
ATOM 1446 N N . LEU A 1 184 ? -26.708 9.751 -1.810 1.00 93.44 184 LEU A N 1
ATOM 1447 C CA . LEU A 1 184 ? -25.463 9.061 -1.465 1.00 93.44 184 LEU A CA 1
ATOM 1448 C C . LEU A 1 184 ? -24.317 9.469 -2.389 1.00 93.44 184 LEU A C 1
ATOM 1450 O O . LEU A 1 184 ? -23.217 9.685 -1.895 1.00 93.44 184 LEU A O 1
ATOM 1454 N N . MET A 1 185 ? -24.559 9.588 -3.695 1.00 93.75 185 MET A N 1
ATOM 1455 C CA . MET A 1 185 ? -23.540 10.041 -4.643 1.00 93.75 185 MET A CA 1
ATOM 1456 C C . MET A 1 185 ? -23.112 11.477 -4.351 1.00 93.75 185 MET A C 1
ATOM 1458 O O . MET A 1 185 ? -21.919 11.726 -4.244 1.00 93.75 185 MET A O 1
ATOM 1462 N N . ASP A 1 186 ? -24.059 12.381 -4.094 1.00 95.31 186 ASP A N 1
ATOM 1463 C CA . ASP A 1 186 ? -23.775 13.762 -3.696 1.00 95.31 186 ASP A CA 1
ATOM 1464 C C . ASP A 1 186 ? -22.926 13.807 -2.417 1.00 95.31 186 ASP A C 1
ATOM 1466 O O . ASP A 1 186 ? -21.967 14.572 -2.329 1.00 95.31 186 ASP A O 1
ATOM 1470 N N . TYR A 1 187 ? -23.242 12.962 -1.427 1.00 95.25 187 TYR A N 1
ATOM 1471 C CA . TYR A 1 187 ? -22.440 12.835 -0.210 1.00 95.25 187 TYR A CA 1
ATOM 1472 C C . TYR A 1 187 ? -21.026 12.326 -0.507 1.00 95.25 187 TYR A C 1
ATOM 1474 O O . TYR A 1 187 ? -20.058 12.920 -0.036 1.00 95.25 187 TYR A O 1
ATOM 1482 N N . LEU A 1 188 ? -20.894 11.248 -1.284 1.00 94.44 188 LEU A N 1
ATOM 1483 C CA . LEU A 1 188 ? -19.597 10.663 -1.617 1.00 94.44 188 LEU A CA 1
ATOM 1484 C C . LEU A 1 188 ? -18.730 11.663 -2.389 1.00 94.44 188 LEU A C 1
ATOM 1486 O O . LEU A 1 188 ? -17.616 11.937 -1.950 1.00 94.44 188 LEU A O 1
ATOM 1490 N N . THR A 1 189 ? -19.267 12.295 -3.435 1.00 94.56 189 THR A N 1
ATOM 1491 C CA . THR A 1 189 ? -18.590 13.351 -4.201 1.00 94.56 189 THR A CA 1
ATOM 1492 C C . THR A 1 189 ? -18.199 14.528 -3.312 1.00 94.56 189 THR A C 1
ATOM 1494 O O . THR A 1 189 ? -17.053 14.959 -3.345 1.00 94.56 189 THR A O 1
ATOM 1497 N N . PHE A 1 190 ? -19.091 15.004 -2.437 1.00 96.31 190 PHE A N 1
ATOM 1498 C CA . PHE A 1 190 ? -18.750 16.067 -1.489 1.00 96.31 190 PHE A CA 1
ATOM 1499 C C . PHE A 1 190 ? -17.581 15.675 -0.577 1.00 96.31 190 PHE A C 1
ATOM 1501 O O . PHE A 1 190 ? -16.669 16.471 -0.353 1.00 96.31 190 PHE A O 1
ATOM 1508 N N . THR A 1 191 ? -17.596 14.458 -0.030 1.00 95.44 191 THR A N 1
ATOM 1509 C CA . THR A 1 191 ? -16.520 14.002 0.858 1.00 95.44 191 THR A CA 1
ATOM 1510 C C . THR A 1 191 ? -15.199 13.785 0.131 1.00 95.44 191 THR A C 1
ATOM 1512 O O . THR A 1 191 ? -14.156 14.011 0.732 1.00 95.44 191 THR A O 1
ATOM 1515 N N . ASP A 1 192 ? -15.238 13.372 -1.132 1.00 93.38 192 ASP A N 1
ATOM 1516 C CA . ASP A 1 192 ? -14.063 13.201 -1.986 1.0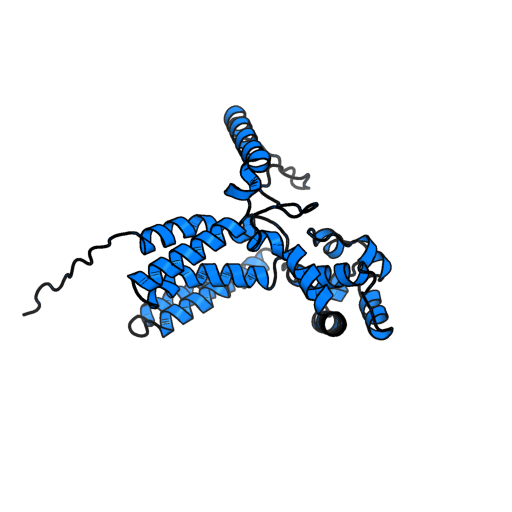0 93.38 192 ASP A CA 1
ATOM 1517 C C . ASP A 1 192 ? -13.451 14.554 -2.365 1.00 93.38 192 ASP A C 1
ATOM 1519 O O . ASP A 1 192 ? -12.265 14.771 -2.174 1.00 93.38 192 ASP A O 1
ATOM 1523 N N . GLU A 1 193 ? -14.263 15.531 -2.768 1.00 93.19 193 GLU A N 1
ATOM 1524 C CA . GLU A 1 193 ? -13.759 16.845 -3.183 1.00 93.19 193 GLU A CA 1
ATOM 1525 C C . GLU A 1 193 ? -13.346 17.745 -2.010 1.00 93.19 193 GLU A C 1
ATOM 1527 O O . GLU A 1 193 ? -12.369 18.486 -2.103 1.00 93.19 193 GLU A O 1
ATOM 1532 N N . GLN A 1 194 ? -14.111 17.735 -0.914 1.00 96.00 194 GLN A N 1
ATOM 1533 C CA . GLN A 1 194 ? -13.966 18.723 0.165 1.00 96.00 194 GLN A CA 1
ATOM 1534 C C . GLN A 1 194 ? -13.316 18.152 1.425 1.00 96.00 194 GLN A C 1
ATOM 1536 O O . GLN A 1 194 ? -12.802 18.907 2.250 1.00 96.00 194 GLN A O 1
ATOM 1541 N N . LEU A 1 195 ? -13.370 16.831 1.615 1.00 95.94 195 LEU A N 1
ATOM 1542 C CA . LEU A 1 195 ? -12.946 16.160 2.846 1.00 95.94 195 LEU A CA 1
ATOM 1543 C C . LEU A 1 195 ? -12.022 14.963 2.580 1.00 95.94 195 LEU A C 1
ATOM 1545 O O . LEU A 1 195 ? -11.883 14.116 3.468 1.00 95.94 195 LEU A O 1
ATOM 1549 N N . LEU A 1 196 ? -11.370 14.908 1.408 1.00 94.44 196 LEU A N 1
ATOM 1550 C CA . LEU A 1 196 ? -10.502 13.801 0.990 1.00 94.44 196 LEU A CA 1
ATOM 1551 C C . LEU A 1 196 ? -9.556 13.377 2.113 1.00 94.44 196 LEU A C 1
ATOM 1553 O O . LEU A 1 196 ? -9.548 12.233 2.557 1.00 94.44 196 LEU A O 1
ATOM 1557 N N . GLU A 1 197 ? -8.815 14.344 2.643 1.00 94.62 197 GLU A N 1
ATOM 1558 C CA . GLU A 1 197 ? -7.786 14.151 3.667 1.00 94.62 197 GLU A CA 1
ATOM 1559 C C . GLU A 1 197 ? -8.307 13.682 5.011 1.00 94.62 197 GLU A C 1
ATOM 1561 O O . GLU A 1 197 ? -7.598 13.007 5.759 1.00 94.62 197 GLU A O 1
ATOM 1566 N N . LEU A 1 198 ? -9.557 14.014 5.307 1.00 94.50 198 LEU A N 1
ATOM 1567 C CA . LEU A 1 198 ? -10.189 13.666 6.563 1.00 94.50 198 LEU A CA 1
ATOM 1568 C C . LEU A 1 198 ? -10.866 12.293 6.501 1.00 94.50 198 LEU A C 1
ATOM 1570 O O . LEU A 1 198 ? -10.875 11.573 7.497 1.00 94.50 198 LEU A O 1
ATOM 1574 N N . ILE A 1 199 ? -11.460 11.946 5.358 1.00 93.56 199 ILE A N 1
ATOM 1575 C CA . ILE A 1 199 ? -12.341 10.777 5.225 1.00 93.56 199 ILE A CA 1
ATOM 1576 C C . ILE A 1 199 ? -11.678 9.658 4.425 1.00 93.56 199 ILE A C 1
ATOM 1578 O O . ILE A 1 199 ? -11.727 8.501 4.838 1.00 93.56 199 ILE A O 1
ATOM 1582 N N . TRP A 1 200 ? -11.037 9.997 3.312 1.00 93.88 200 TRP A N 1
ATOM 1583 C CA . TRP A 1 200 ? -10.585 9.045 2.297 1.00 93.88 200 TRP A CA 1
ATOM 1584 C C . TRP A 1 200 ? -9.080 8.804 2.305 1.00 93.88 200 TRP A C 1
ATOM 1586 O O . TRP A 1 200 ? -8.585 8.020 1.501 1.00 93.88 200 TRP A O 1
ATOM 1596 N N . ARG A 1 201 ? -8.335 9.426 3.228 1.00 94.50 201 ARG A N 1
ATOM 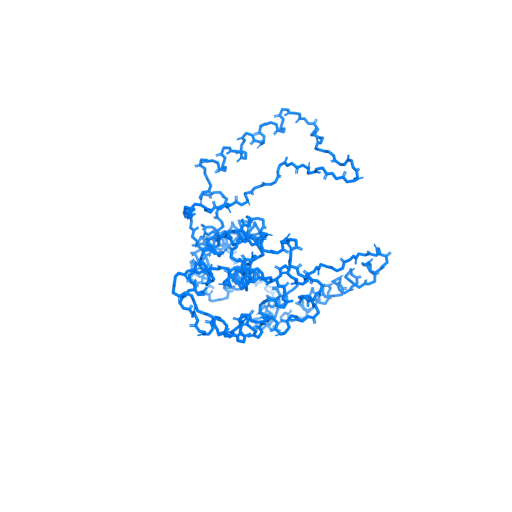1597 C CA . ARG A 1 201 ? -6.883 9.246 3.363 1.00 94.50 201 ARG A CA 1
ATOM 1598 C C . ARG A 1 201 ? -6.557 8.351 4.565 1.00 94.50 201 ARG A C 1
ATOM 1600 O O . ARG A 1 201 ? -6.581 8.810 5.711 1.00 94.50 201 ARG A O 1
ATOM 1607 N N . PRO A 1 202 ? -6.211 7.067 4.340 1.00 95.06 202 PRO A N 1
ATOM 1608 C CA . PRO A 1 202 ? -5.923 6.098 5.397 1.00 95.06 202 PRO A CA 1
ATOM 1609 C C . PRO A 1 202 ? -4.842 6.521 6.389 1.00 95.06 202 PRO A C 1
ATOM 1611 O O . PRO A 1 202 ? -4.896 6.132 7.557 1.00 95.06 202 PRO A O 1
ATOM 1614 N N . ALA A 1 203 ? -3.873 7.317 5.933 1.00 95.88 203 ALA A N 1
ATOM 1615 C CA . ALA A 1 203 ? -2.790 7.850 6.750 1.00 95.88 203 ALA A CA 1
ATOM 1616 C C . ALA A 1 203 ? -3.278 8.489 8.063 1.00 95.88 203 ALA A C 1
ATOM 1618 O O . ALA A 1 203 ? -2.684 8.255 9.118 1.00 95.88 203 ALA A O 1
ATOM 1619 N N . LEU A 1 204 ? -4.389 9.238 8.029 1.00 96.44 204 LEU A N 1
ATOM 1620 C CA . LEU A 1 204 ? -4.959 9.856 9.228 1.00 96.44 204 LEU A CA 1
ATOM 1621 C C . LEU A 1 204 ? -5.399 8.797 10.245 1.00 96.44 204 LEU A C 1
ATOM 1623 O O . LEU A 1 204 ? -5.067 8.880 11.428 1.00 96.44 204 LEU A O 1
ATOM 1627 N N . PHE A 1 205 ? -6.126 7.779 9.789 1.00 96.19 205 PHE A N 1
ATOM 1628 C CA . PHE A 1 205 ? -6.630 6.716 10.654 1.00 96.19 205 PHE A CA 1
ATOM 1629 C C . PHE A 1 205 ? -5.493 5.889 11.247 1.00 96.19 205 PHE A C 1
ATOM 1631 O O . PHE A 1 205 ? -5.549 5.542 12.424 1.00 96.19 205 PHE A O 1
ATOM 1638 N N . ILE A 1 206 ? -4.431 5.636 10.479 1.00 96.56 206 ILE A N 1
ATOM 1639 C CA . ILE A 1 206 ? -3.223 4.987 10.995 1.00 96.56 206 ILE A CA 1
ATOM 1640 C C . ILE A 1 206 ? -2.570 5.823 12.091 1.00 96.56 206 ILE A C 1
ATOM 1642 O O . ILE A 1 206 ? -2.271 5.283 13.156 1.00 96.56 206 ILE A O 1
ATOM 1646 N N . LEU A 1 207 ? -2.416 7.133 11.895 1.00 96.75 207 LEU A N 1
ATOM 1647 C CA . LEU A 1 207 ? -1.882 8.012 12.934 1.00 96.75 207 LEU A CA 1
ATOM 1648 C C . LEU A 1 207 ? -2.731 7.948 14.214 1.00 96.75 207 LEU A C 1
ATOM 1650 O O . LEU A 1 207 ? -2.194 7.777 15.310 1.00 96.75 207 LEU A O 1
ATOM 1654 N N . LEU A 1 208 ? -4.059 8.018 14.086 1.00 97.19 208 LEU A N 1
ATOM 1655 C CA . LEU A 1 208 ? -4.980 7.912 15.220 1.00 97.19 208 LEU A CA 1
ATOM 1656 C C . LEU A 1 208 ? -4.905 6.540 15.906 1.00 97.19 208 LEU A C 1
ATOM 1658 O O . LEU A 1 208 ? -4.936 6.474 17.136 1.00 97.19 208 LEU A O 1
ATOM 1662 N N . ILE A 1 209 ? -4.752 5.454 15.143 1.00 97.00 209 ILE A N 1
ATOM 1663 C CA . ILE A 1 209 ? -4.548 4.103 15.681 1.00 97.00 209 ILE A CA 1
ATOM 1664 C C . ILE A 1 209 ? -3.244 4.045 16.473 1.00 97.00 209 ILE A C 1
ATOM 1666 O O . ILE A 1 209 ? -3.250 3.534 17.592 1.00 97.00 209 ILE A O 1
ATOM 1670 N N . LEU A 1 210 ? -2.139 4.584 15.951 1.00 96.56 210 LEU A N 1
ATOM 1671 C CA . LEU A 1 210 ? -0.849 4.599 16.647 1.00 96.56 210 LEU A CA 1
ATOM 1672 C C . LEU A 1 210 ? -0.923 5.405 17.953 1.00 96.56 210 LEU A C 1
ATOM 1674 O O . LEU A 1 210 ? -0.412 4.958 18.985 1.00 96.56 210 LEU A O 1
ATOM 1678 N N . LEU A 1 211 ? -1.619 6.545 17.946 1.00 97.19 211 LEU A N 1
ATOM 1679 C CA . LEU A 1 211 ? -1.852 7.362 19.140 1.00 97.19 211 LEU A CA 1
ATOM 1680 C C . LEU A 1 211 ? -2.724 6.638 20.175 1.00 97.19 211 LEU A C 1
ATOM 1682 O O . LEU A 1 211 ? -2.347 6.553 21.346 1.00 97.19 211 LEU A O 1
ATOM 1686 N N . ALA A 1 212 ? -3.858 6.069 19.757 1.00 96.94 212 ALA A N 1
ATOM 1687 C CA . ALA A 1 212 ? -4.750 5.315 20.637 1.00 96.94 212 ALA A CA 1
ATOM 1688 C C . ALA A 1 212 ? -4.063 4.061 21.202 1.00 96.94 212 ALA A C 1
ATOM 1690 O O . ALA A 1 212 ? -4.198 3.759 22.388 1.00 96.94 212 ALA A O 1
ATOM 1691 N N . THR A 1 213 ? -3.263 3.373 20.386 1.00 96.69 213 THR A N 1
ATOM 1692 C CA . THR A 1 213 ? -2.446 2.226 20.804 1.00 96.69 213 THR A CA 1
ATOM 1693 C C . THR A 1 213 ? -1.435 2.641 21.863 1.00 96.69 213 THR A C 1
ATOM 1695 O O . THR A 1 213 ? -1.349 2.001 22.908 1.00 96.69 213 THR A O 1
ATOM 1698 N N . SER A 1 214 ? -0.712 3.741 21.636 1.00 96.75 214 SER A N 1
ATOM 1699 C CA . SER A 1 214 ? 0.278 4.266 22.582 1.00 96.75 214 SER A CA 1
ATOM 1700 C C . SER A 1 214 ? -0.370 4.642 23.916 1.00 96.75 214 SER A C 1
ATOM 1702 O O . SER A 1 214 ? 0.098 4.220 24.973 1.00 96.75 214 SER A O 1
ATOM 1704 N N . ALA A 1 215 ? -1.501 5.353 23.880 1.00 96.44 215 ALA A N 1
ATOM 1705 C CA . ALA A 1 215 ? -2.276 5.681 25.075 1.00 96.44 215 ALA A CA 1
ATOM 1706 C C . ALA A 1 215 ? -2.765 4.419 25.812 1.00 96.44 215 ALA A C 1
ATOM 1708 O O . ALA A 1 215 ? -2.653 4.324 27.037 1.00 96.44 215 ALA A O 1
ATOM 1709 N N . GLY A 1 216 ? -3.261 3.425 25.071 1.00 95.44 216 GLY A N 1
ATOM 1710 C CA . GLY A 1 216 ? -3.697 2.144 25.614 1.00 95.44 216 GLY A CA 1
ATOM 1711 C C . GLY A 1 216 ? -2.562 1.347 26.257 1.00 95.44 216 GLY A C 1
ATOM 1712 O O . GLY A 1 216 ? -2.771 0.764 27.318 1.00 95.44 216 GLY A O 1
ATOM 1713 N N . VAL A 1 217 ? -1.355 1.370 25.684 1.00 95.56 217 VAL A N 1
ATOM 1714 C CA . VAL A 1 217 ? -0.157 0.733 26.258 1.00 95.56 217 VAL A CA 1
ATOM 1715 C C . VAL A 1 217 ? 0.294 1.439 27.534 1.00 95.56 217 VAL A C 1
ATOM 1717 O O . VAL A 1 217 ? 0.587 0.768 28.520 1.00 95.56 217 VAL A O 1
ATOM 1720 N N . ILE A 1 218 ? 0.306 2.775 27.554 1.00 95.56 218 ILE A N 1
ATOM 1721 C CA . ILE A 1 218 ? 0.671 3.552 28.750 1.00 95.56 218 ILE A CA 1
ATOM 1722 C C . ILE A 1 218 ? -0.300 3.259 29.902 1.00 95.56 218 ILE A C 1
ATOM 1724 O O . ILE A 1 218 ? 0.120 3.094 31.045 1.00 95.56 218 ILE A O 1
ATOM 1728 N N . LYS A 1 219 ? -1.600 3.167 29.606 1.00 93.12 219 LYS A N 1
ATOM 1729 C CA . LYS A 1 219 ? -2.650 2.974 30.615 1.00 93.12 219 LYS A CA 1
ATOM 1730 C C . LYS A 1 219 ? -2.824 1.519 31.057 1.00 93.12 219 LYS A C 1
ATOM 1732 O O . LYS A 1 219 ? -3.037 1.266 32.238 1.00 93.12 219 LYS A O 1
ATOM 1737 N N . ASN A 1 220 ? -2.789 0.576 30.116 1.00 90.31 220 ASN A N 1
ATOM 1738 C CA . ASN A 1 220 ? -3.173 -0.825 30.334 1.00 90.31 220 ASN A CA 1
ATOM 1739 C C . ASN A 1 220 ? -1.988 -1.807 30.206 1.00 90.31 220 ASN A C 1
ATOM 1741 O O . ASN A 1 220 ? -2.160 -3.014 30.382 1.00 90.31 220 ASN A O 1
ATOM 1745 N N . GLY A 1 221 ? -0.785 -1.309 29.903 1.00 91.44 221 GLY A N 1
ATOM 1746 C CA . GLY A 1 221 ? 0.438 -2.092 29.731 1.00 91.44 221 GLY A CA 1
ATOM 1747 C C . GLY A 1 221 ? 0.642 -2.649 28.316 1.00 91.44 221 GLY A C 1
ATOM 1748 O O . GLY A 1 221 ? -0.243 -2.617 27.461 1.00 91.44 221 GLY A O 1
ATOM 1749 N N . VAL A 1 222 ? 1.826 -3.229 28.077 1.00 90.94 222 VAL A N 1
ATOM 1750 C CA . VAL A 1 222 ? 2.280 -3.723 26.755 1.00 90.94 222 VAL A CA 1
ATOM 1751 C C . VAL A 1 222 ? 1.337 -4.742 26.103 1.00 90.94 222 VAL A C 1
ATOM 1753 O O . VAL A 1 222 ? 1.286 -4.850 24.882 1.00 90.94 222 VAL A O 1
ATOM 1756 N N . ARG A 1 223 ? 0.528 -5.456 26.897 1.00 88.19 223 ARG A N 1
ATOM 1757 C CA . ARG A 1 223 ? -0.468 -6.411 26.385 1.00 88.19 223 ARG A CA 1
ATOM 1758 C C . ARG A 1 223 ? -1.541 -5.753 25.519 1.00 88.19 223 ARG A C 1
ATOM 1760 O O . ARG A 1 223 ? -2.135 -6.440 24.698 1.00 88.19 223 ARG A O 1
ATOM 1767 N N . PHE A 1 224 ? -1.748 -4.441 25.640 1.00 91.75 224 PHE A N 1
ATOM 1768 C CA . PHE A 1 224 ? -2.654 -3.696 24.768 1.00 91.75 224 PHE A CA 1
ATOM 1769 C C . PHE A 1 224 ? -2.244 -3.769 23.284 1.00 91.75 224 PHE A C 1
ATOM 1771 O O . PHE A 1 224 ? -3.107 -3.724 22.409 1.00 91.75 224 PHE A O 1
ATOM 1778 N N . LEU A 1 225 ? -0.951 -3.975 22.983 1.00 91.31 225 LEU A N 1
ATOM 1779 C CA . LEU A 1 225 ? -0.471 -4.165 21.608 1.00 91.31 225 LEU A CA 1
ATOM 1780 C C . LEU A 1 225 ? -1.149 -5.343 20.902 1.00 91.31 225 LEU A C 1
ATOM 1782 O O . LEU A 1 225 ? -1.336 -5.280 19.690 1.00 91.31 225 LEU A O 1
ATOM 1786 N N . LEU A 1 226 ? -1.583 -6.377 21.631 1.00 88.19 226 LEU A N 1
ATOM 1787 C CA . LEU A 1 226 ? -2.301 -7.517 21.048 1.00 88.19 226 LEU A CA 1
ATOM 1788 C C . LEU A 1 226 ? -3.584 -7.098 20.326 1.00 88.19 226 LEU A C 1
ATOM 1790 O O . LEU A 1 226 ? -3.925 -7.681 19.302 1.00 88.19 226 LEU A O 1
ATOM 1794 N N . ILE A 1 227 ? -4.267 -6.066 20.828 1.00 89.75 227 ILE A N 1
ATOM 1795 C CA . ILE A 1 227 ? -5.510 -5.549 20.239 1.00 89.75 227 ILE A CA 1
ATOM 1796 C C . ILE A 1 227 ? -5.216 -4.868 18.897 1.00 89.75 227 ILE A C 1
ATOM 1798 O O . ILE A 1 227 ? -5.980 -5.000 17.947 1.00 89.75 227 ILE A O 1
ATOM 1802 N N . SER A 1 228 ? -4.085 -4.168 18.812 1.00 91.56 228 SER A N 1
ATOM 1803 C CA . SER A 1 228 ? -3.710 -3.364 17.640 1.00 91.56 228 SER A CA 1
ATOM 1804 C C . SER A 1 228 ? -2.824 -4.132 16.649 1.00 91.56 228 SER A C 1
ATOM 1806 O O . SER A 1 228 ? -2.617 -3.684 15.525 1.00 91.56 228 SER A O 1
ATOM 1808 N N . THR A 1 229 ? -2.334 -5.317 17.032 1.00 90.25 229 THR A N 1
ATOM 1809 C CA . THR A 1 229 ? -1.439 -6.165 16.225 1.00 90.25 229 THR A CA 1
ATOM 1810 C C . THR A 1 229 ? -1.997 -6.463 14.828 1.00 90.25 229 THR A C 1
ATOM 1812 O O . THR A 1 229 ? -1.264 -6.235 13.866 1.00 90.25 229 THR A O 1
ATOM 1815 N N . PRO A 1 230 ? -3.267 -6.887 14.647 1.00 89.56 230 PRO A N 1
ATOM 1816 C CA . PRO A 1 230 ? -3.791 -7.184 13.310 1.00 89.56 230 PRO A CA 1
ATOM 1817 C C . PRO A 1 230 ? -3.742 -5.977 12.364 1.00 89.56 230 PRO A C 1
ATOM 1819 O O . PRO A 1 230 ? -3.483 -6.124 11.173 1.00 89.56 230 PRO A O 1
ATOM 1822 N N . VAL A 1 231 ? -3.955 -4.783 12.913 1.00 92.12 231 VAL A N 1
ATOM 1823 C CA . VAL A 1 231 ? -4.036 -3.514 12.182 1.00 92.12 231 VAL A CA 1
ATOM 1824 C C . VAL A 1 231 ? -2.649 -3.020 11.798 1.00 92.12 231 VAL A C 1
ATOM 1826 O O . VAL A 1 231 ? -2.418 -2.646 10.653 1.00 92.12 231 VAL A O 1
ATOM 1829 N N . ILE A 1 232 ? -1.696 -3.096 12.729 1.00 92.31 232 ILE A N 1
ATOM 1830 C CA . ILE A 1 232 ? -0.291 -2.761 12.467 1.00 92.31 232 ILE A CA 1
ATOM 1831 C C . ILE A 1 232 ? 0.295 -3.720 11.419 1.00 92.31 232 ILE A C 1
ATOM 1833 O O . ILE A 1 232 ? 1.011 -3.285 10.522 1.00 92.31 232 ILE A O 1
ATOM 1837 N N . LEU A 1 233 ? -0.047 -5.012 11.481 1.00 91.69 233 LEU A N 1
ATOM 1838 C CA . LEU A 1 233 ? 0.363 -5.994 10.473 1.00 91.69 233 LEU A CA 1
ATOM 1839 C C . LEU A 1 233 ? -0.296 -5.748 9.112 1.00 91.69 233 LEU A C 1
ATOM 1841 O O . LEU A 1 233 ? 0.357 -5.927 8.085 1.00 91.69 233 LEU A O 1
ATOM 1845 N N . ASN A 1 234 ? -1.567 -5.337 9.079 1.00 92.00 234 ASN A N 1
ATOM 1846 C CA . ASN A 1 234 ? -2.226 -4.940 7.836 1.00 92.00 234 ASN A CA 1
ATOM 1847 C C . ASN A 1 234 ? -1.537 -3.722 7.206 1.00 92.00 234 ASN A C 1
ATOM 1849 O O . ASN A 1 234 ? -1.170 -3.784 6.036 1.00 92.00 234 ASN A O 1
ATOM 1853 N N . TRP A 1 235 ? -1.268 -2.678 7.993 1.00 94.56 235 TRP A N 1
ATOM 1854 C CA . TRP A 1 235 ? -0.522 -1.508 7.532 1.00 94.56 235 TRP A CA 1
ATOM 1855 C C . TRP A 1 235 ? 0.879 -1.877 7.027 1.00 94.56 235 TRP A C 1
ATOM 1857 O O . TRP A 1 235 ? 1.257 -1.477 5.931 1.00 94.56 235 TRP A O 1
ATOM 186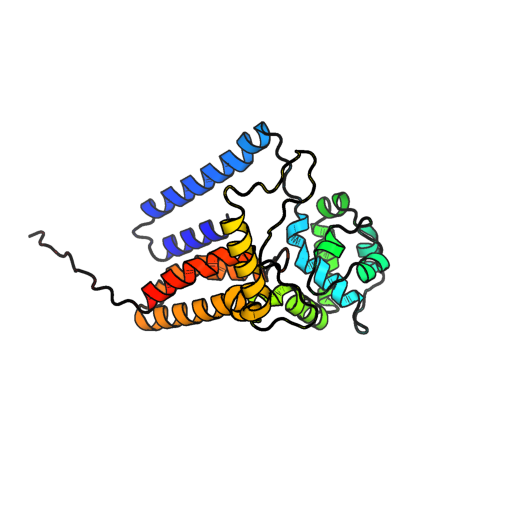7 N N . GLY A 1 236 ? 1.610 -2.724 7.759 1.00 93.25 236 GLY A N 1
ATOM 1868 C CA . GLY A 1 236 ? 2.912 -3.238 7.327 1.00 93.25 236 GLY A CA 1
ATOM 1869 C C . GLY A 1 236 ? 2.847 -4.053 6.032 1.00 93.25 236 GLY A C 1
ATOM 1870 O O . GLY A 1 236 ? 3.737 -3.947 5.196 1.00 93.25 236 GLY A O 1
ATOM 1871 N N . THR A 1 237 ? 1.772 -4.818 5.821 1.00 90.88 237 THR A N 1
ATOM 1872 C CA . THR A 1 237 ? 1.552 -5.550 4.562 1.00 90.88 237 THR A CA 1
ATOM 1873 C C . THR A 1 237 ? 1.334 -4.583 3.399 1.00 90.88 237 THR A C 1
ATOM 1875 O O . THR A 1 237 ? 1.870 -4.809 2.320 1.00 90.88 237 THR A O 1
ATOM 1878 N N . MET A 1 238 ? 0.591 -3.492 3.612 1.00 91.94 238 MET A N 1
ATOM 1879 C CA . MET A 1 238 ? 0.409 -2.462 2.584 1.00 91.94 238 MET A CA 1
ATOM 1880 C C . MET A 1 238 ? 1.714 -1.724 2.293 1.00 91.94 238 MET A C 1
ATOM 1882 O O . MET A 1 238 ? 2.057 -1.542 1.136 1.00 91.94 238 MET A O 1
ATOM 1886 N N . LEU A 1 239 ? 2.505 -1.381 3.310 1.00 93.50 239 LEU A N 1
ATOM 1887 C CA . LEU A 1 239 ? 3.842 -0.825 3.086 1.00 93.50 239 LEU A CA 1
ATOM 1888 C C . LEU A 1 239 ? 4.726 -1.780 2.267 1.00 93.50 239 LEU A C 1
ATOM 1890 O O . LEU A 1 239 ? 5.447 -1.337 1.388 1.00 93.50 239 LEU A O 1
ATOM 1894 N N . ALA A 1 240 ? 4.640 -3.090 2.502 1.00 90.62 240 ALA A N 1
ATOM 1895 C CA . ALA A 1 240 ? 5.469 -4.070 1.804 1.00 90.62 240 ALA A CA 1
ATOM 1896 C C . ALA A 1 240 ? 4.997 -4.417 0.381 1.00 90.62 240 ALA A C 1
ATOM 1898 O O . ALA A 1 240 ? 5.815 -4.836 -0.433 1.00 90.62 240 ALA A O 1
ATOM 1899 N N . ALA A 1 241 ? 3.697 -4.320 0.094 1.00 88.00 241 ALA A N 1
ATOM 1900 C CA . ALA A 1 241 ? 3.120 -4.826 -1.151 1.00 88.00 241 ALA A CA 1
ATOM 1901 C C . ALA A 1 241 ? 1.783 -4.150 -1.501 1.00 88.00 241 ALA A C 1
ATOM 1903 O O . ALA A 1 241 ? 0.806 -4.833 -1.811 1.00 88.00 241 ALA A O 1
ATOM 1904 N N . ILE A 1 242 ? 1.700 -2.816 -1.416 1.00 90.62 242 ILE A N 1
ATOM 1905 C CA . ILE A 1 242 ? 0.488 -2.093 -1.822 1.00 90.62 242 ILE A CA 1
ATOM 1906 C C . ILE A 1 242 ? 0.230 -2.320 -3.320 1.00 90.62 242 ILE A C 1
ATOM 1908 O O . ILE A 1 242 ? 1.067 -1.946 -4.147 1.00 90.62 242 ILE A O 1
ATOM 1912 N N . PRO A 1 243 ? -0.914 -2.913 -3.704 1.00 86.12 243 PRO A N 1
ATOM 1913 C CA . PRO A 1 243 ? -1.182 -3.194 -5.109 1.00 86.12 243 PRO A CA 1
ATOM 1914 C C . PRO A 1 243 ? -1.516 -1.911 -5.885 1.00 86.12 243 PRO A C 1
ATOM 1916 O O . PRO A 1 243 ? -1.061 -1.770 -7.019 1.00 86.12 243 PRO A O 1
ATOM 1919 N N . ALA A 1 244 ? -2.247 -0.973 -5.267 1.00 87.06 244 ALA A N 1
ATOM 1920 C CA . ALA A 1 244 ? -2.634 0.330 -5.818 1.00 87.06 244 ALA A CA 1
ATOM 1921 C C . ALA A 1 244 ? -3.018 1.315 -4.694 1.00 87.06 244 ALA A C 1
ATOM 1923 O O . ALA A 1 244 ? -3.328 0.884 -3.577 1.00 87.06 244 ALA A O 1
ATOM 1924 N N . GLN A 1 245 ? -3.046 2.620 -4.990 1.00 90.69 245 GLN A N 1
ATOM 1925 C CA . GLN A 1 245 ? -3.487 3.662 -4.050 1.00 90.69 245 GLN A CA 1
ATOM 1926 C C . GLN A 1 245 ? -5.014 3.726 -3.906 1.00 90.69 245 GLN A C 1
ATOM 1928 O O . GLN A 1 245 ? -5.671 4.683 -4.306 1.00 90.69 245 GLN A O 1
ATOM 1933 N N . ASP A 1 246 ? -5.576 2.680 -3.305 1.00 90.25 246 ASP A N 1
ATOM 1934 C CA . ASP A 1 246 ? -7.015 2.528 -3.108 1.00 90.25 246 ASP A CA 1
ATOM 1935 C C . ASP A 1 246 ? -7.364 2.458 -1.618 1.00 90.25 246 ASP A C 1
ATOM 1937 O O . ASP A 1 246 ? -6.791 1.675 -0.847 1.00 90.25 246 ASP A O 1
ATOM 1941 N N . PHE A 1 247 ? -8.332 3.283 -1.214 1.00 91.88 247 PHE A N 1
ATOM 1942 C CA . PHE A 1 247 ? -8.807 3.379 0.161 1.00 91.88 247 PHE A CA 1
ATOM 1943 C C . PHE A 1 247 ? -9.297 2.031 0.706 1.00 91.88 247 PHE A C 1
ATOM 1945 O O . PHE A 1 247 ? -9.114 1.725 1.892 1.00 91.88 247 PHE A O 1
ATOM 1952 N N . ARG A 1 248 ? -9.865 1.174 -0.154 1.00 90.88 248 ARG A N 1
ATOM 1953 C CA . ARG A 1 248 ? -10.471 -0.106 0.238 1.00 90.88 248 ARG A CA 1
ATOM 1954 C C . ARG A 1 248 ? -9.501 -1.045 0.949 1.00 90.88 248 ARG A C 1
ATOM 1956 O O . ARG A 1 248 ? -9.927 -1.829 1.796 1.00 90.88 248 ARG A O 1
ATOM 1963 N N . TYR A 1 249 ? -8.202 -0.958 0.652 1.00 90.00 249 TYR A N 1
ATOM 1964 C CA . TYR A 1 249 ? -7.194 -1.815 1.279 1.00 90.00 249 TYR A CA 1
ATOM 1965 C C . TYR A 1 249 ? -6.966 -1.489 2.759 1.00 90.00 249 TYR A C 1
ATOM 1967 O O . TYR A 1 249 ? -6.505 -2.344 3.517 1.00 90.00 249 TYR A O 1
ATOM 1975 N N . MET A 1 250 ? -7.335 -0.277 3.177 1.00 92.81 250 MET A N 1
ATOM 1976 C CA . MET A 1 250 ? -7.174 0.222 4.541 1.00 92.81 250 MET A CA 1
ATOM 1977 C C . MET A 1 250 ? -8.508 0.473 5.251 1.00 92.81 250 MET A C 1
ATOM 1979 O O . MET A 1 250 ? -8.508 0.784 6.442 1.00 92.81 250 MET A O 1
ATOM 1983 N N . LEU A 1 251 ? -9.644 0.287 4.571 1.00 92.56 251 LEU A N 1
ATOM 1984 C CA . LEU A 1 251 ? -10.983 0.429 5.147 1.00 92.56 251 LEU A CA 1
ATOM 1985 C C . LEU A 1 251 ? -11.170 -0.328 6.483 1.00 92.56 251 LEU A C 1
ATOM 1987 O O . LEU A 1 251 ? -11.723 0.258 7.416 1.00 92.56 251 LEU A O 1
ATOM 1991 N N . PRO A 1 252 ? -10.678 -1.574 6.666 1.00 91.31 252 PRO A N 1
ATOM 1992 C CA . PRO A 1 252 ? -10.781 -2.253 7.962 1.00 91.31 252 PRO A CA 1
ATOM 1993 C C . PRO A 1 252 ? -10.134 -1.478 9.122 1.00 91.31 252 PRO A C 1
ATOM 1995 O O . PRO A 1 252 ? -10.618 -1.540 10.255 1.00 91.31 252 PRO A O 1
ATOM 1998 N N . ASN A 1 253 ? -9.076 -0.709 8.842 1.00 91.50 253 ASN A N 1
ATOM 1999 C CA . ASN A 1 253 ? -8.350 0.083 9.836 1.00 91.50 253 ASN A CA 1
ATOM 2000 C C . ASN A 1 253 ? -9.181 1.286 10.314 1.00 91.50 253 ASN A C 1
ATOM 2002 O O . ASN A 1 253 ? -9.074 1.699 11.467 1.00 91.50 253 ASN A O 1
ATOM 2006 N N . VAL A 1 254 ? -10.075 1.800 9.467 1.00 92.31 254 VAL A N 1
ATOM 2007 C CA . VAL A 1 254 ? -11.019 2.862 9.837 1.00 92.31 254 VAL A CA 1
ATOM 2008 C C . VAL A 1 254 ? -12.017 2.355 10.876 1.00 92.31 254 VAL A C 1
ATOM 2010 O O . VAL A 1 254 ? -12.217 2.987 11.911 1.00 92.31 254 VAL A O 1
ATOM 2013 N N . PHE A 1 255 ? -12.614 1.183 10.654 1.00 92.69 255 PHE A N 1
ATOM 2014 C CA . PHE A 1 255 ? -13.618 0.645 11.577 1.00 92.69 255 PHE A CA 1
ATOM 2015 C C . PHE A 1 255 ? -13.023 0.230 12.923 1.00 92.69 255 PHE A C 1
ATOM 2017 O O . PHE A 1 255 ? -13.609 0.484 13.978 1.00 92.69 255 PHE A O 1
ATOM 2024 N N . ILE A 1 256 ? -11.844 -0.390 12.909 1.00 93.44 256 ILE A N 1
ATOM 2025 C CA . ILE A 1 256 ? -11.207 -0.878 14.134 1.00 93.44 256 ILE A CA 1
ATOM 2026 C C . ILE A 1 256 ? -10.636 0.254 15.002 1.00 93.44 256 ILE A C 1
ATOM 2028 O O . ILE A 1 256 ? -10.533 0.075 16.217 1.00 93.44 256 ILE A O 1
ATOM 2032 N N . LEU A 1 257 ? -10.329 1.428 14.427 1.00 95.38 257 LEU A N 1
ATOM 2033 C CA . LEU A 1 257 ? -9.891 2.608 15.181 1.00 95.38 257 LEU A CA 1
ATOM 2034 C C . LEU A 1 257 ? -10.851 2.914 16.333 1.00 95.38 257 LEU A C 1
ATOM 2036 O O . LEU A 1 257 ? -10.404 3.129 17.459 1.00 95.38 257 LEU A O 1
ATOM 2040 N N . PHE A 1 258 ? -12.162 2.896 16.080 1.00 93.56 258 PHE A N 1
ATOM 2041 C CA . PHE A 1 258 ? -13.160 3.209 17.104 1.00 93.56 258 PHE A CA 1
ATOM 2042 C C . PHE A 1 258 ? -13.121 2.206 18.260 1.00 93.56 258 PHE A C 1
ATOM 2044 O O . PHE A 1 258 ? -13.210 2.600 19.421 1.00 93.56 258 PHE A O 1
ATOM 2051 N N . VAL A 1 259 ? -12.909 0.920 17.971 1.00 93.56 259 VAL A N 1
ATOM 2052 C CA . VAL A 1 259 ? -12.769 -0.125 18.996 1.00 93.56 259 VAL A CA 1
ATOM 2053 C C . VAL A 1 259 ? -11.485 0.072 19.803 1.00 93.56 259 VAL A C 1
ATOM 2055 O O . VAL A 1 259 ? -11.525 0.046 21.033 1.00 93.56 259 VAL A O 1
ATOM 2058 N N . ILE A 1 260 ? -10.354 0.322 19.136 1.00 95.00 260 ILE A N 1
ATOM 2059 C CA . ILE A 1 260 ? -9.062 0.568 19.796 1.00 95.00 260 ILE A CA 1
ATOM 2060 C C . ILE A 1 260 ? -9.150 1.812 20.686 1.00 95.00 260 ILE A C 1
ATOM 2062 O O . ILE A 1 260 ? -8.744 1.762 21.846 1.00 95.00 260 ILE A O 1
ATOM 2066 N N . ALA A 1 261 ? -9.729 2.905 20.188 1.00 94.81 261 ALA A N 1
ATOM 2067 C CA . ALA A 1 261 ? -9.919 4.138 20.944 1.00 94.81 261 ALA A CA 1
ATOM 2068 C C . ALA A 1 261 ? -10.835 3.923 22.159 1.00 94.81 261 ALA A C 1
ATOM 2070 O O . ALA A 1 261 ? -10.490 4.331 23.270 1.00 94.81 261 ALA A O 1
ATOM 2071 N N . LEU A 1 262 ? -11.964 3.226 21.993 1.00 94.38 262 LEU A N 1
ATOM 2072 C CA . LEU A 1 262 ? -12.856 2.884 23.105 1.00 94.38 262 LEU A CA 1
ATOM 2073 C C . LEU A 1 262 ? -12.145 2.044 24.172 1.00 94.38 262 LEU A C 1
ATOM 2075 O O . LEU A 1 262 ? -12.321 2.306 25.359 1.00 94.38 262 LEU A O 1
ATOM 2079 N N . LEU A 1 263 ? -11.315 1.074 23.784 1.00 92.31 263 LEU A N 1
ATOM 2080 C CA . LEU A 1 263 ? -10.564 0.239 24.728 1.00 92.31 263 LEU A CA 1
ATOM 2081 C C . LEU A 1 263 ? -9.417 1.003 25.408 1.00 92.31 263 LEU A C 1
ATOM 2083 O O . LEU A 1 263 ? -9.157 0.810 26.597 1.00 92.31 263 LEU A O 1
ATOM 2087 N N . ALA A 1 264 ? -8.756 1.904 24.682 1.00 93.12 264 ALA A N 1
ATOM 2088 C CA . ALA A 1 264 ? -7.695 2.747 25.220 1.00 93.12 264 ALA A CA 1
ATOM 2089 C C . ALA A 1 264 ? -8.253 3.753 26.239 1.00 93.12 264 ALA A C 1
ATOM 2091 O O . ALA A 1 264 ? -7.773 3.841 27.372 1.00 93.12 264 ALA A O 1
ATOM 2092 N N . PHE A 1 265 ? -9.310 4.484 25.887 1.00 90.94 265 PHE A N 1
ATOM 2093 C CA . PHE A 1 265 ? -9.827 5.586 26.703 1.00 90.94 265 PHE A CA 1
ATOM 2094 C C . PHE A 1 265 ? -10.941 5.166 27.670 1.00 90.94 265 PHE A C 1
ATOM 2096 O O . PHE A 1 265 ? -11.089 5.777 28.731 1.00 90.94 265 PHE A O 1
ATOM 2103 N N . GLY A 1 266 ? -11.650 4.073 27.390 1.00 85.88 266 GLY A N 1
ATOM 2104 C CA . GLY A 1 266 ? -12.737 3.552 28.216 1.00 85.88 266 GLY A CA 1
ATOM 2105 C C . GLY A 1 266 ? -12.296 3.154 29.624 1.00 85.88 266 GLY A C 1
ATOM 2106 O O . GLY A 1 266 ? -11.189 2.661 29.853 1.00 85.88 266 GLY A O 1
ATOM 2107 N N . LYS A 1 267 ? -13.162 3.393 30.608 1.00 75.38 267 LYS A N 1
ATOM 2108 C CA . LYS A 1 267 ? -12.973 2.921 31.985 1.00 75.38 267 LYS A CA 1
ATOM 2109 C C . LYS A 1 267 ? -13.737 1.612 32.149 1.00 75.38 267 LYS A C 1
ATOM 2111 O O . LYS A 1 267 ? -14.930 1.632 32.428 1.00 75.38 267 LYS A O 1
ATOM 2116 N N . PHE A 1 268 ? -13.056 0.485 31.986 1.00 67.50 268 PHE A N 1
ATOM 2117 C CA . PHE A 1 268 ? -13.650 -0.822 32.257 1.00 67.50 268 PHE A CA 1
ATOM 2118 C C . PHE A 1 268 ? -13.408 -1.167 33.726 1.00 67.50 268 PHE A C 1
ATOM 2120 O O . PHE A 1 268 ? -12.267 -1.366 34.141 1.00 67.50 268 PHE A O 1
ATOM 2127 N N . LYS A 1 269 ? -14.472 -1.197 34.537 1.00 55.72 269 LYS A N 1
ATOM 2128 C CA . LYS A 1 269 ? -14.405 -1.843 35.850 1.00 55.72 269 LYS A CA 1
ATOM 2129 C C . LYS A 1 269 ? -14.348 -3.344 35.594 1.00 55.72 269 LYS A C 1
ATOM 2131 O O . LYS A 1 269 ? -15.324 -3.919 35.126 1.00 55.72 269 LYS A O 1
ATOM 2136 N N . LEU A 1 270 ? -13.206 -3.962 35.876 1.00 54.16 270 LEU A N 1
ATOM 2137 C CA . LEU A 1 270 ? -13.154 -5.409 36.027 1.00 54.16 270 LEU A CA 1
ATOM 2138 C C . LEU A 1 270 ? -13.933 -5.731 37.299 1.00 54.16 270 LEU A C 1
ATOM 2140 O O . LEU A 1 270 ? -13.474 -5.455 38.407 1.00 54.16 270 LEU A O 1
ATOM 2144 N N . GLU A 1 271 ? -15.153 -6.227 37.136 1.00 47.78 271 GLU A N 1
ATOM 2145 C CA . GLU A 1 271 ? -15.886 -6.834 38.234 1.00 47.78 271 GLU A CA 1
ATOM 2146 C C . GLU A 1 271 ? -15.103 -8.091 38.618 1.00 47.78 271 GLU A C 1
ATOM 2148 O O . GLU A 1 271 ? -15.089 -9.088 37.894 1.00 47.78 271 GLU A O 1
ATOM 2153 N N . ASN A 1 272 ? -14.346 -8.003 39.713 1.00 43.66 272 ASN A N 1
ATOM 2154 C CA . ASN A 1 272 ? -13.671 -9.152 40.294 1.00 43.66 272 ASN A CA 1
ATOM 2155 C C . ASN A 1 272 ? -14.752 -10.105 40.801 1.00 43.66 272 ASN A C 1
ATOM 2157 O O . ASN A 1 272 ? -15.133 -10.056 41.967 1.00 43.66 272 ASN A O 1
ATOM 2161 N N . LYS A 1 273 ? -15.230 -10.992 39.929 1.00 45.69 273 LYS A N 1
ATOM 2162 C CA . LYS A 1 273 ? -15.970 -12.184 40.332 1.00 45.69 273 LYS A CA 1
ATOM 2163 C C . LYS A 1 273 ? -14.982 -13.196 40.918 1.00 45.69 273 LYS A C 1
ATOM 2165 O O . LYS A 1 273 ? -14.687 -14.231 40.332 1.00 45.69 273 LYS A O 1
ATOM 2170 N N . HIS A 1 274 ? -14.415 -12.845 42.066 1.00 45.88 274 HIS A N 1
ATOM 2171 C CA . HIS A 1 274 ? -13.965 -13.819 43.048 1.00 45.88 274 HIS A CA 1
ATOM 2172 C C . HIS A 1 274 ? -15.129 -14.000 44.024 1.00 45.88 274 HIS A C 1
ATOM 2174 O O . HIS A 1 274 ? -15.124 -13.439 45.111 1.00 45.88 274 HIS A O 1
ATOM 2180 N N . GLU A 1 275 ? -16.158 -14.725 43.585 1.00 46.12 275 GLU A N 1
ATOM 2181 C CA . GLU A 1 275 ? -17.105 -15.357 44.502 1.00 46.12 275 GLU A CA 1
ATOM 2182 C C . GLU A 1 275 ? -16.496 -16.704 44.902 1.00 46.12 275 GLU A C 1
ATOM 2184 O O . GLU A 1 275 ? -16.388 -17.624 44.091 1.00 46.12 275 GLU A O 1
ATOM 2189 N N . ASP A 1 276 ? -15.972 -16.732 46.125 1.00 46.75 276 ASP A N 1
ATOM 2190 C CA . ASP A 1 276 ? -16.166 -17.786 47.119 1.00 46.75 276 ASP A CA 1
ATOM 2191 C C . ASP A 1 276 ? -16.299 -19.224 46.591 1.00 46.75 276 ASP A C 1
ATOM 2193 O O . ASP A 1 276 ? -17.389 -19.749 46.370 1.00 46.75 276 ASP A O 1
ATOM 2197 N N . LEU A 1 277 ? -15.158 -19.908 46.504 1.00 44.66 277 LEU A N 1
ATOM 2198 C CA . LEU A 1 277 ? -15.096 -21.345 46.763 1.00 44.66 277 LEU A CA 1
ATOM 2199 C C . LEU A 1 277 ? -14.328 -21.530 48.074 1.00 44.66 277 LEU A C 1
ATOM 2201 O O . LEU A 1 277 ? -13.113 -21.735 48.078 1.00 44.66 277 LEU A O 1
ATOM 2205 N N . HIS A 1 278 ? -15.065 -21.354 49.172 1.00 45.84 278 HIS A N 1
ATOM 2206 C CA . HIS A 1 278 ? -14.766 -21.980 50.456 1.00 45.84 278 HIS A CA 1
ATOM 2207 C C . HIS A 1 278 ? -15.254 -23.429 50.445 1.00 45.84 278 HIS A C 1
ATOM 2209 O O . HIS A 1 278 ? -16.326 -23.682 49.849 1.00 45.84 278 HIS A O 1
#